Protein AF-A0A4R2F0S6-F1 (afdb_monomer)

Organism: NCBI:txid979970

Secondary structure (DSSP, 8-state):
-------------------------TT--HHHHHHHHHHHHHHHHHHHHHHHHHHHHTT------TT-EEEEEEEEEE-TTS-EEEEEEEEEEEETTTT-EEEEEEEEEEEETTTTEEEEEEEEEEETTEEEEEEEEEEEETTTTEEEEEEEEEEEE-TTS-EEEEEEEEEEEEEE-SS-TT-GGG-EEEEEEEEEEE-TTS-EEEEEEEEEEEEETTSSSEEEEEEEEEETTEEEEEEEEES-SSSEEEEEETTEEEEEEGGG--

Sequence (266 aa):
MRKIFWVLAATAAISMASCQKSDEPSSISDANVEAAVDGDQVDGIYDEVASEVDQITFGVKAGSAPDSSGSRTVVTVKNGDGTITKTVTFVNWKIGKYQRWTKNGQIVVTINPSTYTRTVTFKNFAINGRKVEGTKTMVLNLQSNTLTIKLTDGKVTFADGTTYTHAFTKVWTKVKGVDTPLNVWDDEYDITVDASGVNRRGKAYAEATTIPLHFKFGWPVFVSGEVKRVVDTHTITTNYGTGAEDFLVTITVDGVAKEINLLDRK

Structure (mmCIF, N/CA/C/O backbone):
data_AF-A0A4R2F0S6-F1
#
_entry.id   AF-A0A4R2F0S6-F1
#
loop_
_atom_site.group_PDB
_atom_site.id
_atom_site.type_symbol
_atom_site.label_atom_id
_atom_site.label_alt_id
_atom_site.label_comp_id
_atom_site.label_asym_id
_atom_site.label_entity_id
_atom_site.label_seq_id
_atom_site.pdbx_PDB_ins_code
_atom_site.Cartn_x
_atom_site.Cartn_y
_atom_site.Cartn_z
_atom_site.occupancy
_atom_site.B_iso_or_equiv
_atom_site.auth_seq_id
_atom_site.auth_comp_id
_atom_site.auth_asym_id
_atom_site.auth_atom_id
_atom_site.pdbx_PDB_model_num
ATOM 1 N N . MET A 1 1 ? -15.767 -9.868 -93.661 1.00 32.75 1 MET A N 1
ATOM 2 C CA . MET A 1 1 ? -14.438 -10.518 -93.728 1.00 32.75 1 MET A CA 1
ATOM 3 C C . MET A 1 1 ? -13.684 -10.221 -92.437 1.00 32.75 1 MET A C 1
ATOM 5 O O . MET A 1 1 ? -13.705 -9.071 -92.036 1.00 32.75 1 MET A O 1
ATOM 9 N N . ARG A 1 2 ? -13.113 -11.263 -91.798 1.00 29.38 2 ARG A N 1
ATOM 10 C CA . ARG A 1 2 ? -11.844 -11.319 -91.018 1.00 29.38 2 ARG A CA 1
ATOM 11 C C . ARG A 1 2 ? -11.267 -9.952 -90.562 1.00 29.38 2 ARG A C 1
ATOM 13 O O . ARG A 1 2 ? -11.020 -9.130 -91.423 1.00 29.38 2 ARG A O 1
ATOM 20 N N . LYS A 1 3 ? -10.851 -9.681 -89.318 1.00 30.58 3 LYS A N 1
ATOM 21 C CA . LYS A 1 3 ? -10.256 -10.523 -88.262 1.00 30.58 3 LYS A CA 1
ATOM 22 C C . LYS A 1 3 ? -9.901 -9.617 -87.052 1.00 30.58 3 LYS A C 1
ATOM 24 O O . LYS A 1 3 ? -9.436 -8.511 -87.275 1.00 30.58 3 LYS A O 1
ATOM 29 N N . ILE A 1 4 ? -9.970 -10.194 -85.846 1.00 34.59 4 ILE A N 1
ATOM 30 C CA . ILE A 1 4 ? -8.986 -10.088 -84.737 1.00 34.59 4 ILE A CA 1
ATOM 31 C C . ILE A 1 4 ? -8.978 -8.831 -83.832 1.00 34.59 4 ILE A C 1
ATOM 33 O O . ILE A 1 4 ? -8.530 -7.758 -84.208 1.00 34.59 4 ILE A O 1
ATOM 37 N N . PHE A 1 5 ? -9.441 -9.074 -82.593 1.00 33.84 5 PHE A N 1
ATOM 38 C CA . PHE A 1 5 ? -8.839 -8.763 -81.281 1.00 33.84 5 PHE A CA 1
ATOM 39 C C . PHE A 1 5 ? -7.737 -7.696 -81.208 1.00 33.84 5 PHE A C 1
ATOM 41 O O . PHE A 1 5 ? 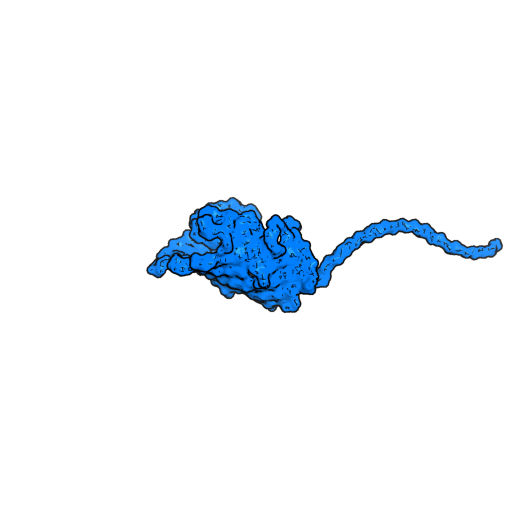-6.662 -7.917 -81.750 1.00 33.84 5 PHE A O 1
ATOM 48 N N . TRP A 1 6 ? -7.934 -6.696 -80.339 1.00 32.91 6 TRP A N 1
ATOM 49 C CA . TRP A 1 6 ? -6.983 -6.371 -79.266 1.00 32.91 6 TRP A CA 1
ATOM 50 C C . TRP A 1 6 ? -7.723 -5.805 -78.047 1.00 32.91 6 TRP A C 1
ATOM 52 O O . TRP A 1 6 ? -8.568 -4.920 -78.146 1.00 32.91 6 TRP A O 1
ATOM 62 N N . VAL A 1 7 ? -7.402 -6.394 -76.900 1.00 39.66 7 VAL A N 1
ATOM 63 C CA . VAL A 1 7 ? -7.762 -5.985 -75.544 1.00 39.66 7 VAL A CA 1
ATOM 64 C C . VAL A 1 7 ? -6.955 -4.737 -75.191 1.00 39.66 7 VAL A C 1
ATOM 66 O O . VAL A 1 7 ? -5.743 -4.753 -75.365 1.00 39.66 7 VAL A O 1
ATOM 69 N N . LEU A 1 8 ? -7.589 -3.706 -74.628 1.00 34.53 8 LEU A N 1
ATOM 70 C CA . LEU A 1 8 ? -6.937 -2.829 -73.653 1.00 34.53 8 LEU A CA 1
ATOM 71 C C . LEU A 1 8 ? -8.006 -2.244 -72.720 1.00 34.53 8 LEU A C 1
ATOM 73 O O . LEU A 1 8 ? -8.730 -1.310 -73.057 1.00 34.53 8 LEU A O 1
ATOM 77 N N . ALA A 1 9 ? -8.133 -2.866 -71.552 1.00 41.53 9 ALA A N 1
ATOM 78 C CA . ALA A 1 9 ? -8.868 -2.327 -70.424 1.00 41.53 9 ALA A CA 1
ATOM 79 C C . ALA A 1 9 ? -8.052 -1.173 -69.821 1.00 41.53 9 ALA A C 1
ATOM 81 O O . ALA A 1 9 ? -6.926 -1.384 -69.378 1.00 41.53 9 ALA A O 1
ATOM 82 N N . ALA A 1 10 ? -8.615 0.034 -69.802 1.00 37.72 10 ALA A N 1
ATOM 83 C CA . ALA A 1 10 ? -8.090 1.157 -69.032 1.00 37.72 10 ALA A CA 1
ATOM 84 C C . ALA A 1 10 ? -9.017 1.384 -67.835 1.00 37.72 10 ALA A C 1
ATOM 86 O O . ALA A 1 10 ? -9.968 2.162 -67.877 1.00 37.72 10 ALA A O 1
ATOM 87 N N . THR A 1 11 ? -8.759 0.613 -66.784 1.00 38.34 11 THR A N 1
ATOM 88 C CA . THR A 1 11 ? -9.379 0.732 -65.467 1.00 38.34 11 THR A CA 1
ATOM 89 C C . THR A 1 11 ? -8.949 2.062 -64.848 1.00 38.34 11 THR A C 1
ATOM 91 O O . THR A 1 11 ? -7.760 2.292 -64.633 1.00 38.34 11 THR A O 1
ATOM 94 N N . ALA A 1 12 ? -9.905 2.948 -64.572 1.00 40.12 12 ALA A N 1
ATOM 95 C CA . ALA A 1 12 ? -9.656 4.161 -63.806 1.00 40.12 12 ALA A CA 1
ATOM 96 C C . ALA A 1 12 ? -9.220 3.781 -62.382 1.00 40.12 12 ALA A C 1
ATOM 98 O O . ALA A 1 12 ? -9.905 3.028 -61.687 1.00 40.12 12 ALA A O 1
ATOM 99 N N . ALA A 1 13 ? -8.055 4.280 -61.975 1.00 39.75 13 ALA A N 1
ATOM 100 C CA . ALA A 1 13 ? -7.481 4.061 -60.660 1.00 39.75 13 ALA A CA 1
ATOM 101 C C . ALA A 1 13 ? -8.358 4.714 -59.581 1.00 39.75 13 ALA A C 1
ATOM 103 O O . ALA A 1 13 ? -8.333 5.927 -59.386 1.00 39.75 13 ALA A O 1
ATOM 104 N N . ILE A 1 14 ? -9.120 3.889 -58.865 1.00 46.97 14 ILE A N 1
ATOM 105 C CA . ILE A 1 14 ? -9.656 4.243 -57.553 1.00 46.97 14 ILE A CA 1
ATOM 106 C C . ILE A 1 14 ? -8.474 4.155 -56.592 1.00 46.97 14 ILE A C 1
ATOM 108 O O . ILE A 1 14 ? -8.046 3.070 -56.199 1.00 46.97 14 ILE A O 1
ATOM 112 N N . SER A 1 15 ? -7.910 5.308 -56.250 1.00 39.41 15 SER A N 1
ATOM 113 C CA . SER A 1 15 ? -6.977 5.450 -55.140 1.00 39.41 15 SER A CA 1
ATOM 114 C C . SER A 1 15 ? -7.707 5.097 -53.846 1.00 39.41 15 SER A C 1
ATOM 116 O O . SER A 1 15 ? -8.391 5.930 -53.252 1.00 39.41 15 SER A O 1
ATOM 118 N N . MET A 1 16 ? -7.577 3.842 -53.418 1.00 41.12 16 MET A N 1
ATOM 119 C CA . MET A 1 16 ? -7.858 3.457 -52.045 1.00 41.12 16 MET A CA 1
ATOM 120 C C . MET A 1 16 ? -6.827 4.160 -51.164 1.00 41.12 16 MET A C 1
ATOM 122 O O . MET A 1 16 ? -5.645 3.820 -51.181 1.00 41.12 16 MET A O 1
ATOM 126 N N . ALA A 1 17 ? -7.278 5.155 -50.402 1.00 42.97 17 ALA A N 1
ATOM 127 C CA . ALA A 1 17 ? -6.591 5.564 -49.191 1.00 42.97 17 ALA A CA 1
ATOM 128 C C . ALA A 1 17 ? -6.601 4.351 -48.254 1.00 42.97 17 ALA A C 1
ATOM 130 O O . ALA A 1 17 ? -7.569 4.093 -47.541 1.00 42.97 17 ALA A O 1
ATOM 131 N N . SER A 1 18 ? -5.544 3.547 -48.335 1.00 30.64 18 SER A N 1
ATOM 132 C CA . SER A 1 18 ? -5.247 2.533 -47.341 1.00 30.64 18 SER A CA 1
ATOM 133 C C . SER A 1 18 ? -5.019 3.272 -46.029 1.00 30.64 18 SER A C 1
ATOM 135 O O . SER A 1 18 ? -3.962 3.869 -45.835 1.00 30.64 18 SER A O 1
ATOM 137 N N . CYS A 1 19 ? -6.004 3.243 -45.129 1.00 34.81 19 CYS A N 1
ATOM 138 C CA . CYS A 1 19 ? -5.724 3.377 -43.709 1.00 34.81 19 CYS A CA 1
ATOM 139 C C . CYS A 1 19 ? -4.645 2.342 -43.397 1.00 34.81 19 CYS A C 1
ATOM 141 O O . CYS A 1 19 ? -4.923 1.143 -43.363 1.00 34.81 19 CYS A O 1
ATOM 143 N N . GLN A 1 20 ? -3.403 2.795 -43.221 1.00 31.91 20 GLN A N 1
ATOM 144 C CA . GLN A 1 20 ? -2.431 2.016 -42.481 1.00 31.91 20 GLN A CA 1
ATOM 145 C C . GLN A 1 20 ? -3.058 1.820 -41.108 1.00 31.91 20 GLN A C 1
ATOM 147 O O . GLN A 1 20 ? -3.147 2.746 -40.306 1.00 31.91 20 GLN A O 1
ATOM 152 N N . LYS A 1 21 ? -3.590 0.618 -40.891 1.00 32.47 21 LYS A N 1
ATOM 153 C CA . LYS A 1 21 ? -3.778 0.084 -39.557 1.00 32.47 21 LYS A CA 1
ATOM 154 C C . LYS A 1 21 ? -2.390 0.177 -38.941 1.00 32.47 21 LYS A C 1
ATOM 156 O O . LYS A 1 21 ? -1.487 -0.518 -39.390 1.00 32.47 21 LYS A O 1
ATOM 161 N N . SER A 1 22 ? -2.198 1.143 -38.050 1.00 35.88 22 SER A N 1
ATOM 162 C CA . SER A 1 22 ? -0.997 1.225 -37.238 1.00 35.88 22 SER A CA 1
ATOM 163 C C . SER A 1 22 ? -0.819 -0.145 -36.606 1.00 35.88 22 SER A C 1
ATOM 165 O O . SER A 1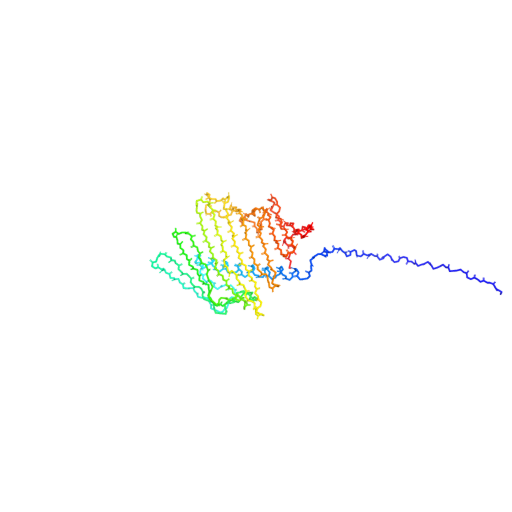 22 ? -1.750 -0.650 -35.972 1.00 35.88 22 SER A O 1
ATOM 167 N N . ASP A 1 23 ? 0.322 -0.770 -36.875 1.00 38.44 23 ASP A N 1
ATOM 168 C CA . ASP A 1 23 ? 0.708 -2.023 -36.252 1.00 38.44 23 ASP A CA 1
ATOM 169 C C . ASP A 1 23 ? 0.769 -1.775 -34.741 1.00 38.44 23 ASP A C 1
ATOM 171 O O . ASP A 1 23 ? 1.738 -1.234 -34.210 1.00 38.44 23 ASP A O 1
ATOM 175 N N . GLU A 1 24 ? -0.324 -2.100 -34.048 1.00 45.47 24 GLU A N 1
ATOM 176 C CA . GLU A 1 24 ? -0.309 -2.259 -32.601 1.00 45.47 24 GLU A CA 1
ATOM 177 C C . GLU A 1 24 ? 0.734 -3.337 -32.280 1.00 45.47 24 GLU A C 1
ATOM 179 O O . GLU A 1 24 ? 0.758 -4.379 -32.948 1.00 45.47 24 GLU A O 1
ATOM 184 N N . PRO A 1 25 ? 1.613 -3.114 -31.291 1.00 43.34 25 PRO A N 1
ATOM 185 C CA . PRO A 1 25 ? 2.678 -4.052 -30.982 1.00 43.34 25 PRO A CA 1
ATOM 186 C C . PRO A 1 25 ? 2.081 -5.417 -30.620 1.00 43.34 25 PRO A C 1
ATOM 188 O O . PRO A 1 25 ? 1.371 -5.585 -29.631 1.00 43.34 25 PRO A O 1
ATOM 191 N N . SER A 1 26 ? 2.388 -6.410 -31.448 1.00 45.38 26 SER A N 1
ATOM 192 C CA . SER A 1 26 ? 1.817 -7.756 -31.436 1.00 45.38 26 SER A CA 1
ATOM 193 C C . SER A 1 26 ? 2.423 -8.693 -30.377 1.00 45.38 26 SER A C 1
ATOM 195 O O . SER A 1 26 ? 2.572 -9.886 -30.637 1.00 45.38 26 SER A O 1
ATOM 197 N N . SER A 1 27 ? 2.807 -8.197 -29.196 1.00 46.75 27 SER A N 1
ATOM 198 C CA . SER A 1 27 ? 3.433 -9.018 -28.138 1.00 46.75 27 SER A CA 1
ATOM 199 C C . SER A 1 27 ? 2.613 -9.154 -26.853 1.00 46.75 27 SER A C 1
ATOM 201 O O . SER A 1 27 ? 2.907 -10.020 -26.028 1.00 46.75 27 SER A O 1
ATOM 203 N N . ILE A 1 28 ? 1.545 -8.373 -26.676 1.00 53.78 28 ILE A N 1
ATOM 204 C CA . ILE A 1 28 ? 0.677 -8.492 -25.502 1.00 53.78 28 ILE A CA 1
ATOM 205 C C . ILE A 1 28 ? -0.504 -9.388 -25.871 1.00 53.78 28 ILE A C 1
ATOM 207 O O . ILE A 1 28 ? -1.471 -8.944 -26.479 1.00 53.78 28 ILE A O 1
ATOM 211 N N . SER A 1 29 ? -0.414 -10.675 -25.530 1.00 60.06 29 SER A N 1
ATOM 212 C CA . SER A 1 29 ? -1.576 -11.566 -25.632 1.00 60.06 29 SER A CA 1
ATOM 213 C C . SER A 1 29 ? -2.735 -11.042 -24.769 1.00 60.06 29 SER A C 1
ATOM 215 O O . SER A 1 29 ? -2.488 -10.459 -23.711 1.00 60.06 29 SER A O 1
ATOM 217 N N . ASP A 1 30 ? -3.989 -11.310 -25.150 1.00 63.66 30 ASP A N 1
ATOM 218 C CA . ASP A 1 30 ? -5.187 -10.992 -24.337 1.00 63.66 30 ASP A CA 1
ATOM 219 C C . ASP A 1 30 ? -5.044 -11.481 -22.884 1.00 63.66 30 ASP A C 1
ATOM 221 O O . ASP A 1 30 ? -5.447 -10.843 -21.916 1.00 63.66 30 ASP A O 1
ATOM 225 N N . ALA A 1 31 ? -4.348 -12.603 -22.747 1.00 58.66 31 ALA A N 1
ATOM 226 C CA . ALA A 1 31 ? -3.963 -13.258 -21.516 1.00 58.66 31 ALA A CA 1
ATOM 227 C C . ALA A 1 31 ? -3.063 -12.399 -20.592 1.00 58.66 31 ALA A C 1
ATOM 229 O O . ALA A 1 31 ? -3.167 -12.489 -19.363 1.00 58.66 31 ALA A O 1
ATOM 230 N N . ASN A 1 32 ? -2.159 -11.600 -21.162 1.00 64.62 32 ASN A N 1
ATOM 231 C CA . ASN A 1 32 ? -1.293 -10.676 -20.423 1.00 64.62 32 ASN A CA 1
ATOM 232 C C . ASN A 1 32 ? -2.053 -9.398 -20.038 1.00 64.62 32 ASN A C 1
ATOM 234 O O . ASN A 1 32 ? -1.839 -8.874 -18.945 1.00 64.62 32 ASN A O 1
ATOM 238 N N . VAL A 1 33 ? -2.980 -8.943 -20.890 1.00 67.25 33 VAL A N 1
ATOM 239 C CA . VAL A 1 33 ? -3.879 -7.817 -20.583 1.00 67.25 33 VAL A CA 1
ATOM 240 C C . VAL A 1 33 ? -4.772 -8.156 -19.391 1.00 67.25 33 VAL A C 1
ATOM 242 O O . VAL A 1 33 ? -4.839 -7.390 -18.435 1.00 67.25 33 VAL A O 1
ATOM 245 N N . GLU A 1 34 ? -5.403 -9.328 -19.399 1.00 66.94 34 GLU A N 1
ATOM 246 C CA . GLU A 1 34 ? -6.295 -9.771 -18.323 1.00 66.94 34 GLU A CA 1
ATOM 247 C C . GLU A 1 34 ? -5.565 -9.880 -16.973 1.00 66.94 34 GLU A C 1
ATOM 249 O O . GLU A 1 34 ? -6.052 -9.391 -15.956 1.00 66.94 34 GLU A O 1
ATOM 254 N N . ALA A 1 35 ? -4.343 -10.425 -16.966 1.00 71.50 35 ALA A N 1
ATOM 255 C CA . ALA A 1 35 ? -3.524 -10.501 -15.757 1.00 71.50 35 ALA A CA 1
ATOM 256 C C . ALA A 1 35 ? -3.118 -9.116 -15.215 1.00 71.50 35 ALA A C 1
ATOM 258 O O . ALA A 1 35 ? -3.021 -8.937 -13.998 1.00 71.50 35 ALA A O 1
ATOM 259 N N . ALA A 1 36 ? -2.878 -8.142 -16.099 1.00 74.69 36 ALA A N 1
ATOM 260 C CA . ALA A 1 36 ? -2.604 -6.763 -15.704 1.00 74.69 36 ALA A CA 1
ATOM 261 C C . ALA A 1 36 ? -3.851 -6.088 -15.110 1.00 74.69 36 ALA A C 1
ATOM 263 O O . ALA A 1 36 ? -3.745 -5.413 -14.088 1.00 74.69 36 ALA A O 1
ATOM 264 N N . VAL A 1 37 ? -5.030 -6.333 -15.693 1.00 79.69 37 VAL A N 1
ATOM 265 C CA . VAL A 1 37 ? -6.322 -5.852 -15.173 1.00 79.69 37 VAL A CA 1
ATOM 266 C C . VAL A 1 37 ? -6.623 -6.449 -13.798 1.00 79.69 37 VAL A C 1
ATOM 268 O O . VAL A 1 37 ? -7.050 -5.728 -12.900 1.00 79.69 37 VAL A O 1
ATOM 271 N N . ASP A 1 38 ? -6.376 -7.744 -13.598 1.00 83.25 38 ASP A N 1
ATOM 272 C CA . ASP A 1 38 ? -6.540 -8.387 -12.290 1.00 83.25 38 ASP A CA 1
ATOM 273 C C . ASP A 1 38 ? -5.625 -7.767 -11.225 1.00 83.25 38 ASP A C 1
ATOM 275 O O . ASP A 1 38 ? -6.056 -7.556 -10.091 1.00 83.25 38 ASP A O 1
ATOM 279 N N . GLY A 1 39 ? -4.373 -7.464 -11.588 1.00 83.62 39 GLY A N 1
ATOM 280 C CA . GLY A 1 39 ? -3.433 -6.766 -10.710 1.00 83.62 39 GLY A CA 1
ATOM 281 C C . GLY A 1 39 ? -3.935 -5.377 -10.317 1.00 83.62 39 GLY A C 1
ATOM 282 O O . GLY A 1 39 ? -4.030 -5.086 -9.130 1.00 83.62 39 GLY A O 1
ATOM 283 N N . ASP A 1 40 ? -4.355 -4.572 -11.295 1.00 84.12 40 ASP A N 1
ATOM 284 C CA . ASP A 1 40 ? -4.906 -3.226 -11.072 1.00 84.12 40 ASP A CA 1
ATOM 285 C C . ASP A 1 40 ? -6.153 -3.247 -10.166 1.00 84.12 40 ASP A C 1
ATOM 287 O O . ASP A 1 40 ? -6.298 -2.434 -9.250 1.00 84.12 40 ASP A O 1
ATOM 291 N N . GLN A 1 41 ? -7.030 -4.243 -10.338 1.00 86.94 41 GLN A N 1
ATOM 292 C CA . GLN A 1 41 ? -8.178 -4.434 -9.449 1.00 86.94 41 GLN A CA 1
ATOM 293 C C . GLN A 1 41 ? -7.765 -4.737 -8.004 1.00 86.94 41 GLN A C 1
ATOM 295 O O . GLN A 1 41 ? -8.409 -4.251 -7.071 1.00 86.94 41 GLN A O 1
ATOM 300 N N . VAL A 1 42 ? -6.738 -5.567 -7.804 1.00 90.69 42 VAL A N 1
ATOM 301 C CA . VAL A 1 42 ? -6.236 -5.921 -6.468 1.00 90.69 42 VAL A CA 1
ATOM 302 C C . VAL A 1 42 ? -5.543 -4.733 -5.810 1.00 90.69 42 VAL A C 1
ATOM 304 O O . VAL A 1 42 ? -5.798 -4.475 -4.630 1.00 90.69 42 VAL A O 1
ATOM 307 N N . ASP A 1 43 ? -4.753 -3.975 -6.565 1.00 87.00 43 ASP A N 1
ATOM 308 C CA . ASP A 1 43 ? -4.120 -2.743 -6.092 1.00 87.00 43 ASP A CA 1
ATOM 309 C C . ASP A 1 43 ? -5.195 -1.743 -5.634 1.00 87.00 43 ASP A C 1
ATOM 311 O O . ASP A 1 43 ? -5.181 -1.296 -4.484 1.00 87.00 43 ASP A O 1
ATOM 315 N N . GLY A 1 44 ? -6.240 -1.534 -6.443 1.00 86.88 44 GLY A N 1
ATOM 316 C CA . GLY A 1 44 ? -7.380 -0.690 -6.076 1.00 86.88 44 GLY A CA 1
ATOM 317 C C . GLY A 1 44 ? -8.140 -1.150 -4.818 1.00 86.88 44 GLY A C 1
ATOM 318 O O . GLY A 1 44 ? -8.662 -0.319 -4.072 1.00 86.88 44 GLY A O 1
ATOM 319 N N . ILE A 1 45 ? -8.197 -2.459 -4.536 1.00 91.81 45 ILE A N 1
ATOM 320 C CA . ILE A 1 45 ? -8.780 -2.997 -3.291 1.00 91.81 45 ILE A CA 1
ATOM 321 C C . ILE A 1 45 ? -7.911 -2.635 -2.081 1.00 91.81 45 ILE A C 1
ATOM 323 O O . ILE A 1 45 ? -8.443 -2.221 -1.046 1.00 91.81 45 ILE A O 1
ATOM 327 N N . TYR A 1 46 ? -6.589 -2.792 -2.183 1.00 90.69 46 TYR A N 1
ATOM 328 C CA . TYR A 1 46 ? -5.674 -2.461 -1.089 1.00 90.69 46 TYR A CA 1
ATOM 329 C C . TYR A 1 46 ? -5.535 -0.948 -0.867 1.00 90.69 46 TYR A C 1
ATOM 331 O O . TYR A 1 46 ? -5.349 -0.532 0.282 1.00 90.69 46 TYR A O 1
ATOM 339 N N . ASP A 1 47 ? -5.701 -0.133 -1.907 1.00 87.31 47 ASP A N 1
ATOM 340 C CA . ASP A 1 47 ? -5.772 1.327 -1.799 1.00 87.31 47 ASP A CA 1
ATOM 341 C C . ASP A 1 47 ? -7.047 1.780 -1.078 1.00 87.31 47 ASP A C 1
ATOM 343 O O . ASP A 1 47 ? -6.994 2.620 -0.176 1.00 87.31 47 ASP A O 1
ATOM 347 N N . GLU A 1 48 ? -8.193 1.159 -1.372 1.00 89.75 48 GLU A N 1
ATOM 348 C CA . GLU A 1 48 ? -9.439 1.414 -0.639 1.00 89.75 48 GLU A CA 1
ATOM 349 C C . GLU A 1 48 ? -9.321 1.011 0.844 1.00 89.75 48 GLU A C 1
ATOM 351 O O . GLU A 1 48 ? -9.841 1.695 1.732 1.00 89.75 48 GLU A O 1
ATOM 356 N N . VAL A 1 49 ? -8.609 -0.083 1.139 1.00 91.56 49 VAL A N 1
ATOM 357 C CA . VAL A 1 49 ? -8.264 -0.460 2.519 1.00 91.56 49 VAL A CA 1
ATOM 358 C C . VAL A 1 49 ? -7.357 0.584 3.169 1.00 91.56 49 VAL A C 1
ATOM 360 O O . VAL A 1 49 ? -7.575 0.926 4.330 1.00 91.56 49 VAL A O 1
ATOM 363 N N . ALA A 1 50 ? -6.344 1.085 2.459 1.00 87.88 50 ALA A N 1
ATOM 364 C CA . ALA A 1 50 ? -5.427 2.091 2.989 1.00 87.88 50 ALA A CA 1
ATOM 365 C C . ALA A 1 50 ? -6.169 3.390 3.340 1.00 87.88 50 ALA A C 1
ATOM 367 O O . ALA A 1 50 ? -6.047 3.868 4.468 1.00 87.88 50 ALA A O 1
ATOM 368 N N . SER A 1 51 ? -7.023 3.878 2.436 1.00 86.94 51 SER A N 1
ATOM 369 C CA . SER A 1 51 ? -7.873 5.052 2.672 1.00 86.94 51 SER A CA 1
ATOM 370 C C . SER A 1 51 ? -8.756 4.881 3.909 1.00 86.94 51 SER A C 1
ATOM 372 O O . SER A 1 51 ? -8.853 5.771 4.756 1.00 86.94 51 SER A O 1
ATOM 374 N N . GLU A 1 52 ? -9.362 3.703 4.062 1.00 88.31 52 GLU A N 1
ATOM 375 C CA . GLU A 1 52 ? -10.177 3.373 5.227 1.00 88.31 52 GLU A CA 1
ATOM 376 C C . GLU A 1 52 ? -9.354 3.420 6.526 1.00 88.31 52 GLU A C 1
ATOM 378 O O . GLU A 1 52 ? -9.746 4.089 7.485 1.00 88.31 52 GLU A O 1
ATOM 383 N N . VAL A 1 53 ? -8.190 2.763 6.551 1.00 89.38 53 VAL A N 1
ATOM 384 C CA . VAL A 1 53 ? -7.274 2.739 7.705 1.00 89.38 53 VAL A CA 1
ATOM 385 C C . VAL A 1 53 ? -6.824 4.145 8.098 1.00 89.38 53 VAL A C 1
ATOM 387 O O . VAL A 1 53 ? -6.806 4.464 9.294 1.00 89.38 53 VAL A O 1
ATOM 390 N N . ASP A 1 54 ? -6.498 4.995 7.128 1.00 85.50 54 ASP A N 1
ATOM 391 C CA . ASP A 1 54 ? -6.060 6.366 7.386 1.00 85.50 54 ASP A CA 1
ATOM 392 C C . ASP A 1 54 ? -7.185 7.202 8.002 1.00 85.50 54 ASP A C 1
ATOM 394 O O . ASP A 1 54 ? -6.990 7.800 9.065 1.00 85.50 54 ASP A O 1
ATOM 398 N N . GLN A 1 55 ? -8.398 7.159 7.440 1.00 82.62 55 GLN A N 1
ATOM 399 C CA . GLN A 1 55 ? -9.563 7.860 8.003 1.00 82.62 55 GLN A CA 1
ATOM 400 C C . GLN A 1 55 ? -9.815 7.480 9.470 1.00 82.62 55 GLN A C 1
ATOM 402 O O . GLN A 1 55 ? -10.044 8.341 10.326 1.00 82.62 55 GLN A O 1
ATOM 407 N N . ILE A 1 56 ? -9.741 6.182 9.779 1.00 83.88 56 ILE A N 1
ATOM 408 C CA . ILE A 1 56 ? -9.951 5.645 11.131 1.00 83.88 56 ILE A CA 1
ATOM 409 C C . ILE A 1 56 ? -8.845 6.097 12.091 1.00 83.88 56 ILE A C 1
ATOM 411 O O . ILE A 1 56 ? -9.108 6.387 13.268 1.00 83.88 56 ILE A O 1
ATOM 415 N N . THR A 1 57 ? -7.608 6.140 11.599 1.00 82.06 57 THR A N 1
ATOM 416 C CA . THR A 1 57 ? -6.431 6.491 12.393 1.00 82.06 57 THR A CA 1
ATOM 417 C C . THR A 1 57 ? -6.426 7.971 12.757 1.00 82.06 57 THR A C 1
ATOM 419 O O . THR A 1 57 ? -6.231 8.299 13.927 1.00 82.06 57 THR A O 1
ATOM 422 N N . PHE A 1 58 ? -6.726 8.854 11.803 1.00 73.31 58 PHE A N 1
ATOM 423 C CA . PHE A 1 58 ? -6.775 10.303 12.025 1.00 73.31 58 PHE A CA 1
ATOM 424 C C . PHE A 1 58 ? -8.069 10.780 12.693 1.00 73.31 58 PHE A C 1
ATOM 426 O O . PHE A 1 58 ? -8.242 11.971 12.937 1.00 73.31 58 PHE A O 1
ATOM 433 N N . GLY A 1 59 ? -8.981 9.860 13.024 1.00 66.31 59 GLY A N 1
ATOM 434 C CA . GLY A 1 59 ? -10.211 10.199 13.731 1.00 66.31 59 GLY A CA 1
ATOM 435 C C . GLY A 1 59 ? -11.124 11.115 12.922 1.00 66.31 59 GLY A C 1
ATOM 436 O O . GLY A 1 59 ? -11.962 11.801 13.512 1.00 66.31 59 GLY A O 1
ATOM 437 N N . VAL A 1 60 ? -10.984 11.109 11.589 1.00 59.16 60 VAL A N 1
ATOM 438 C CA . VAL A 1 60 ? -11.973 11.709 10.698 1.00 59.16 60 VAL A CA 1
ATOM 439 C C . VAL A 1 60 ? -13.281 11.023 11.053 1.00 59.16 60 VAL A C 1
ATOM 441 O O . VAL A 1 60 ? -13.409 9.798 10.932 1.00 59.16 60 VAL A O 1
ATOM 444 N N . LYS A 1 61 ? -14.217 11.796 11.626 1.00 51.91 61 LYS A N 1
ATOM 445 C CA . LYS A 1 61 ? -15.521 11.262 12.021 1.00 51.91 61 LYS A CA 1
ATOM 446 C C . LYS A 1 61 ? -16.074 10.509 10.822 1.00 51.91 61 LYS A C 1
ATOM 448 O O . LYS A 1 61 ? -15.896 10.952 9.691 1.00 51.91 61 LYS A O 1
ATOM 453 N N . ALA A 1 62 ? -16.741 9.390 11.087 1.00 50.25 62 ALA A N 1
ATOM 454 C CA . ALA A 1 62 ? -17.571 8.708 10.111 1.00 50.25 62 ALA A CA 1
ATOM 455 C C . ALA A 1 62 ? -18.685 9.671 9.656 1.00 50.25 62 ALA A C 1
ATOM 457 O O . ALA A 1 62 ? -19.818 9.582 10.113 1.00 50.25 62 ALA A O 1
ATOM 458 N N . GLY A 1 63 ? -18.350 10.664 8.837 1.00 46.50 63 GLY A N 1
ATOM 459 C CA . GLY A 1 63 ? -19.315 11.346 8.010 1.00 46.50 63 GLY A CA 1
ATOM 460 C C . GLY A 1 63 ? -19.807 10.296 7.039 1.00 46.50 63 GLY A C 1
ATOM 461 O O . GLY A 1 63 ? -19.001 9.550 6.477 1.00 46.50 63 GLY A O 1
ATOM 462 N N . SER A 1 64 ? -21.121 10.181 6.895 1.00 52.97 64 SER A N 1
ATOM 463 C CA . SER A 1 64 ? -21.703 9.436 5.792 1.00 52.97 64 SER A CA 1
ATOM 464 C C . SER A 1 64 ? -20.993 9.918 4.532 1.00 52.97 64 SER A C 1
ATOM 466 O O . SER A 1 64 ? -21.106 11.095 4.186 1.00 52.97 64 SER A O 1
ATOM 468 N N . ALA A 1 65 ? -20.214 9.054 3.875 1.00 60.25 65 ALA A N 1
ATOM 469 C CA . ALA A 1 65 ? -19.771 9.378 2.529 1.00 60.25 65 ALA A CA 1
ATOM 470 C C . ALA A 1 65 ? -21.045 9.733 1.735 1.00 60.25 65 ALA A C 1
ATOM 472 O O . ALA A 1 65 ? -22.080 9.088 1.965 1.00 60.25 65 ALA A O 1
ATOM 473 N N . PRO A 1 66 ? -21.040 10.770 0.885 1.00 62.41 66 PRO A N 1
ATOM 474 C CA . PRO A 1 66 ? -22.218 11.093 0.091 1.00 62.41 66 PRO A CA 1
ATOM 475 C C . PRO A 1 66 ? -22.713 9.828 -0.628 1.00 62.41 66 PRO A C 1
ATOM 477 O O . PRO A 1 66 ? -21.914 9.033 -1.129 1.00 62.41 66 PRO A O 1
ATOM 480 N N . ASP A 1 67 ? -24.027 9.603 -0.585 1.00 74.38 67 ASP A N 1
ATOM 481 C CA . ASP A 1 67 ? -24.692 8.405 -1.114 1.00 74.38 67 ASP A CA 1
ATOM 482 C C . ASP A 1 67 ? -24.217 7.068 -0.501 1.00 74.38 67 ASP A C 1
ATOM 484 O O . ASP A 1 67 ? -24.188 6.036 -1.174 1.00 74.38 67 ASP A O 1
ATOM 488 N N . SER A 1 68 ? -23.837 7.057 0.783 1.00 82.12 68 SER A N 1
ATOM 489 C CA . SER A 1 68 ? -23.549 5.811 1.510 1.00 82.12 68 SER A CA 1
ATOM 490 C C . SER A 1 68 ? -24.791 5.166 2.127 1.00 82.12 68 SER A C 1
ATOM 492 O O . SER A 1 68 ? -25.750 5.834 2.511 1.00 82.12 68 SER A O 1
ATOM 494 N N . SER A 1 69 ? -24.778 3.835 2.225 1.00 88.06 69 SER A N 1
ATOM 495 C CA . SER A 1 69 ? -25.832 3.049 2.883 1.00 88.06 69 SER A CA 1
ATOM 496 C C . SER A 1 69 ? -25.248 1.830 3.597 1.00 88.06 69 SER A C 1
ATOM 498 O O . SER A 1 69 ? -24.087 1.478 3.392 1.00 88.06 69 SER A O 1
ATOM 500 N N . GLY A 1 70 ? -26.050 1.186 4.445 1.00 89.44 70 GLY A N 1
ATOM 501 C CA . GLY A 1 70 ? -25.596 0.099 5.314 1.00 89.44 70 GLY A CA 1
ATOM 502 C C . GLY A 1 70 ? -25.040 0.611 6.640 1.00 89.44 70 GLY A C 1
ATOM 503 O O . GLY A 1 70 ? -25.352 1.721 7.065 1.00 89.44 70 GLY A O 1
ATOM 504 N N . SER A 1 71 ? -24.228 -0.208 7.311 1.00 90.88 71 SER A N 1
ATOM 505 C CA . SER A 1 71 ? -23.661 0.120 8.622 1.00 90.88 71 SER A CA 1
ATOM 506 C C . SER A 1 71 ? -22.138 0.061 8.612 1.00 90.88 71 SER A C 1
ATOM 508 O O . SER A 1 71 ? -21.545 -0.925 8.171 1.00 90.88 71 SER A O 1
ATOM 510 N N . ARG A 1 72 ? -21.521 1.101 9.178 1.00 90.94 72 ARG A N 1
ATOM 511 C CA . ARG A 1 72 ? -20.091 1.195 9.474 1.00 90.94 72 ARG A CA 1
ATOM 512 C C . ARG A 1 72 ? -19.921 1.687 10.904 1.00 90.94 72 ARG A C 1
ATOM 514 O O . ARG A 1 72 ? -20.245 2.833 11.207 1.00 90.94 72 ARG A O 1
ATOM 521 N N . THR A 1 73 ? -19.402 0.837 11.782 1.00 90.88 73 THR A N 1
ATOM 522 C CA . THR A 1 73 ? -19.189 1.172 13.197 1.00 90.88 73 THR A CA 1
ATOM 523 C C . THR A 1 73 ? -17.721 1.055 13.560 1.00 90.88 73 THR A C 1
ATOM 525 O O . THR A 1 73 ? -17.037 0.138 13.116 1.00 90.88 73 THR A O 1
ATOM 528 N N . VAL A 1 74 ? -17.233 1.994 14.371 1.00 91.75 74 VAL A N 1
ATOM 529 C CA . VAL A 1 74 ? -15.843 2.030 14.835 1.00 91.75 74 VAL A CA 1
ATOM 530 C C . VAL A 1 74 ? -15.832 1.878 16.348 1.00 91.75 74 VAL A C 1
ATOM 532 O O . VAL A 1 74 ? -16.409 2.699 17.058 1.00 91.75 74 VAL A O 1
ATOM 535 N N . VAL A 1 75 ? -15.144 0.854 16.845 1.00 93.44 75 VAL A N 1
ATOM 536 C CA . VAL A 1 75 ? -14.885 0.651 18.275 1.00 93.44 75 VAL A CA 1
ATOM 537 C C . VAL A 1 75 ? -13.413 0.933 18.534 1.00 93.44 75 VAL A C 1
ATOM 539 O O . VAL A 1 75 ? -12.554 0.419 17.824 1.00 93.44 75 VAL A O 1
ATOM 542 N N . THR A 1 76 ? -13.113 1.759 19.536 1.00 94.88 76 THR A N 1
ATOM 543 C CA . THR A 1 76 ? -11.737 2.043 19.968 1.00 94.88 76 THR A CA 1
ATOM 544 C C . THR A 1 76 ? -11.527 1.502 21.376 1.00 94.88 76 THR A C 1
ATOM 546 O O . THR A 1 76 ? -12.291 1.829 22.280 1.00 94.88 76 THR A O 1
ATOM 549 N N . VAL A 1 77 ? -10.474 0.713 21.561 1.00 96.50 77 VAL A N 1
ATOM 550 C CA . VAL A 1 77 ? -10.049 0.142 22.841 1.00 96.50 77 VAL A CA 1
ATOM 551 C C . VAL A 1 77 ? -8.631 0.616 23.134 1.00 96.50 77 VAL A C 1
ATOM 553 O O . VAL A 1 77 ? -7.755 0.538 22.273 1.00 96.50 77 VAL A O 1
ATOM 556 N N . LYS A 1 78 ? -8.404 1.122 24.348 1.00 96.62 78 LYS A N 1
ATOM 557 C CA . LYS A 1 78 ? -7.056 1.344 24.884 1.00 96.62 78 LYS A CA 1
ATOM 558 C C . LYS A 1 78 ? -6.660 0.092 25.656 1.00 96.62 78 LYS A C 1
ATOM 560 O O . LYS A 1 78 ? -7.362 -0.288 26.590 1.00 96.62 78 LYS A O 1
ATOM 565 N N . ASN A 1 79 ? -5.582 -0.549 25.238 1.00 96.94 79 ASN A N 1
ATOM 566 C CA . ASN A 1 79 ? -5.111 -1.792 25.828 1.00 96.94 79 ASN A CA 1
ATOM 567 C C . ASN A 1 79 ? -4.219 -1.508 27.046 1.00 96.94 79 ASN A C 1
ATOM 569 O O . ASN A 1 79 ? -3.659 -0.419 27.184 1.00 96.94 79 ASN A O 1
ATOM 573 N N . GLY A 1 80 ? -4.074 -2.498 27.931 1.00 96.38 80 GLY A N 1
ATOM 574 C CA . GLY A 1 80 ? -3.258 -2.370 29.146 1.00 96.38 80 GLY A CA 1
ATOM 575 C C . GLY A 1 80 ? -1.756 -2.191 28.887 1.00 96.38 80 GLY A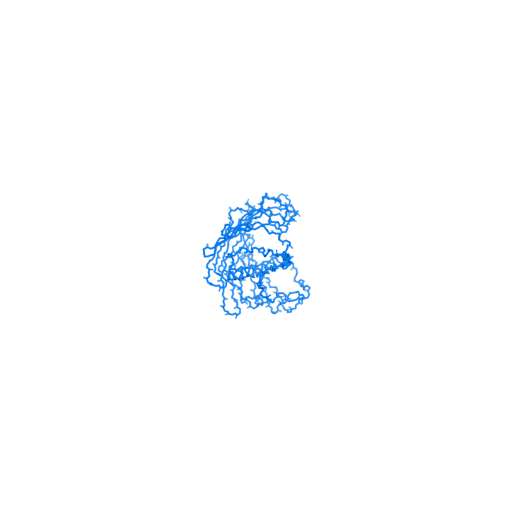 C 1
ATOM 576 O O . GLY A 1 80 ? -1.046 -1.707 29.759 1.00 96.38 80 GLY A O 1
ATOM 577 N N . ASP A 1 81 ? -1.282 -2.533 27.688 1.00 95.44 81 ASP A N 1
ATOM 578 C CA . ASP A 1 81 ? 0.106 -2.372 27.235 1.00 95.44 81 ASP A CA 1
ATOM 579 C C . ASP A 1 81 ? 0.391 -0.993 26.601 1.00 95.44 81 ASP A C 1
ATOM 581 O O . ASP A 1 81 ? 1.485 -0.752 26.094 1.00 95.44 81 ASP A O 1
ATOM 585 N N . GLY A 1 82 ? -0.591 -0.083 26.604 1.00 95.00 82 GLY A N 1
ATOM 586 C CA . GLY A 1 82 ? -0.480 1.248 26.005 1.00 95.00 82 GLY A CA 1
ATOM 587 C C . GLY A 1 82 ? -0.776 1.303 24.502 1.00 95.00 82 GLY A C 1
ATOM 588 O O . GLY A 1 82 ? -0.813 2.398 23.934 1.00 95.00 82 GLY A O 1
ATOM 589 N N . THR A 1 83 ? -1.039 0.168 23.847 1.00 97.38 83 THR A N 1
ATOM 590 C CA . THR A 1 83 ? -1.496 0.153 22.452 1.00 97.38 83 THR A CA 1
ATOM 591 C C . THR A 1 83 ? -2.963 0.580 22.336 1.00 97.38 83 THR A C 1
ATOM 593 O O . THR A 1 83 ? -3.755 0.501 23.281 1.00 97.38 83 THR A O 1
ATOM 596 N N . ILE A 1 84 ? -3.351 1.058 21.154 1.00 96.56 84 ILE A N 1
ATOM 597 C CA . ILE A 1 84 ? -4.728 1.448 20.837 1.00 96.56 84 ILE A CA 1
ATOM 598 C C . ILE A 1 84 ? -5.223 0.557 19.707 1.00 96.56 84 ILE A C 1
ATOM 600 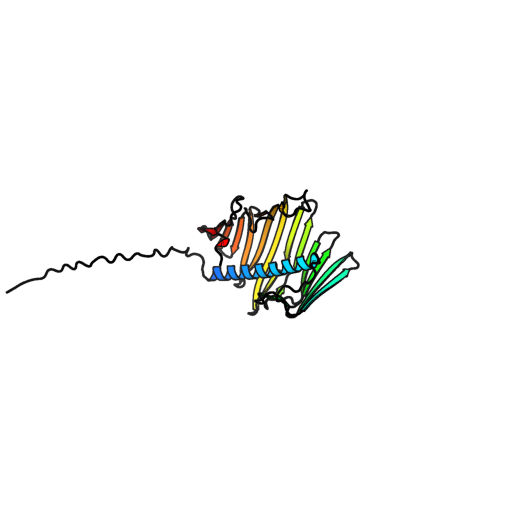O O . ILE A 1 84 ? -4.656 0.564 18.618 1.00 96.56 84 ILE A O 1
ATOM 604 N N . THR A 1 85 ? -6.303 -0.182 19.941 1.00 96.88 85 THR A N 1
ATOM 605 C CA . THR A 1 85 ? -6.952 -0.999 18.911 1.00 96.88 85 THR A CA 1
ATOM 606 C C . THR A 1 85 ? -8.225 -0.323 18.430 1.00 96.88 85 THR A C 1
ATOM 608 O O . THR A 1 85 ? -9.101 0.020 19.222 1.00 96.88 85 THR A O 1
ATOM 611 N N . LYS A 1 86 ? -8.333 -0.128 17.119 1.00 95.50 86 LYS A N 1
ATOM 612 C CA . LYS A 1 86 ? -9.521 0.375 16.435 1.00 95.50 86 LYS A CA 1
ATOM 613 C C . LYS A 1 86 ? -10.068 -0.727 15.541 1.00 95.50 86 LYS A C 1
ATOM 6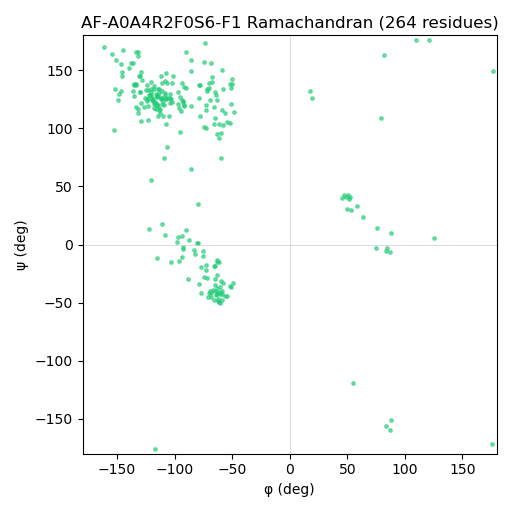15 O O . LYS A 1 86 ? -9.394 -1.163 14.615 1.00 95.50 86 LYS A O 1
ATOM 620 N N . THR A 1 87 ? -11.297 -1.150 15.798 1.00 95.62 87 THR A N 1
ATOM 621 C CA . THR A 1 87 ? -11.992 -2.148 14.984 1.00 95.62 87 THR A CA 1
ATOM 622 C C . THR A 1 87 ? -13.120 -1.476 14.238 1.00 95.62 87 THR A C 1
ATOM 624 O O . THR A 1 87 ? -14.006 -0.884 14.858 1.00 95.62 87 THR A O 1
ATOM 627 N N . VAL A 1 88 ? -13.110 -1.601 12.916 1.00 94.19 88 VAL A N 1
ATOM 628 C CA . VAL A 1 88 ? -14.201 -1.131 12.067 1.00 94.19 88 VAL A CA 1
ATOM 629 C C . VAL A 1 88 ? -14.971 -2.307 11.537 1.00 94.19 88 VAL A C 1
ATOM 631 O O . VAL A 1 88 ? -14.390 -3.217 10.956 1.00 94.19 88 VAL A O 1
ATOM 634 N N . THR A 1 89 ? -16.277 -2.287 11.774 1.00 95.81 89 THR A N 1
ATOM 635 C CA . THR A 1 89 ? -17.202 -3.326 11.337 1.00 95.81 89 THR A CA 1
ATOM 636 C C . THR A 1 89 ? -18.102 -2.775 10.250 1.00 95.81 89 THR A C 1
ATOM 638 O O . THR A 1 89 ? -18.765 -1.755 10.444 1.00 95.81 89 THR A O 1
ATOM 641 N N . PHE A 1 90 ? -18.139 -3.479 9.126 1.00 95.06 90 PHE A N 1
ATOM 642 C CA . PHE A 1 90 ? -18.973 -3.168 7.978 1.00 95.06 90 PHE A CA 1
ATOM 643 C C . PHE A 1 90 ? -20.067 -4.217 7.830 1.00 95.06 90 PHE A C 1
ATOM 645 O O . PHE A 1 90 ? -19.799 -5.422 7.838 1.00 95.06 90 PHE A O 1
ATOM 652 N N . VAL A 1 91 ? -21.295 -3.746 7.642 1.00 95.38 91 VAL A N 1
ATOM 653 C CA . VAL A 1 91 ? -22.445 -4.575 7.279 1.00 95.38 91 VAL A CA 1
ATOM 654 C C . VAL A 1 91 ? -23.109 -3.928 6.076 1.00 95.38 91 VAL A C 1
ATOM 656 O O . VAL A 1 91 ? -23.752 -2.884 6.206 1.00 95.38 91 VAL A O 1
ATOM 659 N N . ASN A 1 92 ? -22.915 -4.545 4.907 1.00 94.25 92 ASN A N 1
ATOM 660 C CA . ASN A 1 92 ? -23.390 -4.062 3.613 1.00 94.25 92 ASN A CA 1
ATOM 661 C C . ASN A 1 92 ? -23.091 -2.568 3.406 1.00 94.25 92 ASN A C 1
ATOM 663 O O . ASN A 1 92 ? -23.962 -1.813 2.982 1.00 94.25 92 ASN A O 1
ATOM 667 N N . TRP A 1 93 ? -21.886 -2.130 3.787 1.00 92.56 93 TRP A N 1
ATOM 668 C CA . TRP A 1 93 ? -21.511 -0.721 3.733 1.00 92.56 93 TRP A CA 1
ATOM 669 C C . TRP A 1 93 ? -21.178 -0.332 2.299 1.00 92.56 93 TRP A C 1
ATOM 671 O O . TRP A 1 93 ? -20.170 -0.786 1.755 1.00 92.56 93 TRP A O 1
ATOM 681 N N . LYS A 1 94 ? -22.023 0.491 1.690 1.00 90.38 94 LYS A N 1
ATOM 682 C CA . LYS A 1 94 ? -21.899 0.913 0.294 1.00 90.38 94 LYS A CA 1
ATOM 683 C C . LYS A 1 94 ? -21.440 2.356 0.215 1.00 90.38 94 LYS A C 1
ATOM 685 O O . LYS A 1 94 ? -21.934 3.183 0.977 1.00 90.38 94 LYS A O 1
ATOM 690 N N . ILE A 1 95 ? -20.537 2.656 -0.714 1.00 83.50 95 ILE A N 1
ATOM 691 C CA . ILE A 1 95 ? -19.960 3.995 -0.886 1.00 83.50 95 ILE A CA 1
ATOM 692 C C . ILE A 1 95 ? -20.238 4.528 -2.299 1.00 83.50 95 ILE A C 1
ATOM 694 O O . ILE A 1 95 ? -19.920 3.869 -3.295 1.00 83.50 95 ILE A O 1
ATOM 698 N N . GLY A 1 96 ? -20.776 5.751 -2.363 1.00 73.62 96 GLY A N 1
ATOM 699 C CA . GLY A 1 96 ? -20.981 6.540 -3.578 1.00 73.62 96 GLY A CA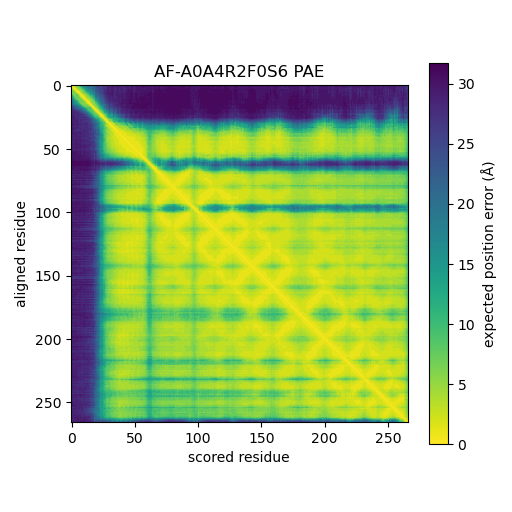 1
ATOM 700 C C . GLY A 1 96 ? -22.242 6.188 -4.375 1.00 73.62 96 GLY A C 1
ATOM 701 O O . GLY A 1 96 ? -22.799 5.098 -4.255 1.00 73.62 96 GLY A O 1
ATOM 702 N N . LYS A 1 97 ? -22.646 7.105 -5.267 1.00 65.62 97 LYS A N 1
ATOM 703 C CA . LYS A 1 97 ? -23.850 7.013 -6.117 1.00 65.62 97 LYS A CA 1
ATOM 704 C C . LYS A 1 97 ? -23.968 5.704 -6.908 1.00 65.62 97 LYS A C 1
ATOM 706 O O . LYS A 1 97 ? -25.064 5.187 -7.092 1.00 65.62 97 LYS A O 1
ATOM 711 N N . TYR A 1 98 ? -22.835 5.163 -7.360 1.00 71.19 98 TYR A N 1
ATOM 712 C CA . TYR A 1 98 ? -22.763 3.908 -8.120 1.00 71.19 98 TYR A CA 1
ATOM 713 C C . TYR A 1 98 ? -22.437 2.685 -7.260 1.00 71.19 98 TYR A C 1
ATOM 715 O O . TYR A 1 98 ? -22.215 1.607 -7.800 1.00 71.19 98 TYR A O 1
ATOM 723 N N . GLN A 1 99 ? -22.383 2.839 -5.932 1.00 71.19 99 GLN A N 1
ATOM 724 C CA . GLN A 1 99 ? -22.041 1.766 -4.995 1.00 71.19 99 GLN A CA 1
ATOM 725 C C . GLN A 1 99 ? -20.716 1.081 -5.368 1.00 71.19 99 GLN A C 1
ATOM 727 O O . GLN A 1 99 ? -20.602 -0.142 -5.292 1.00 71.19 99 GLN A O 1
ATOM 732 N N . ARG A 1 100 ? -19.717 1.882 -5.778 1.00 77.94 100 ARG A N 1
ATOM 733 C CA . ARG A 1 100 ? -18.419 1.413 -6.305 1.00 77.94 100 ARG A CA 1
ATOM 734 C C . ARG A 1 100 ? -17.769 0.389 -5.376 1.00 77.94 100 ARG A C 1
ATOM 736 O O . ARG A 1 100 ? -17.164 -0.571 -5.845 1.00 77.94 100 ARG A O 1
ATOM 743 N N . TRP A 1 101 ? -17.929 0.587 -4.070 1.00 87.69 101 TRP A N 1
ATOM 744 C CA . TRP A 1 101 ? -17.430 -0.309 -3.039 1.00 87.69 101 TRP A CA 1
ATOM 745 C C . TRP A 1 101 ? -18.555 -0.735 -2.103 1.00 87.69 101 TRP A C 1
ATOM 747 O O . TRP A 1 101 ? -19.228 0.107 -1.511 1.00 87.69 101 TRP A O 1
ATOM 757 N N . THR A 1 102 ? -18.717 -2.046 -1.941 1.00 92.94 102 THR A N 1
ATOM 758 C CA . THR A 1 102 ? -19.556 -2.686 -0.926 1.00 92.94 102 THR A CA 1
ATOM 759 C C . THR A 1 102 ? -18.661 -3.470 0.029 1.00 92.94 102 THR A C 1
ATOM 761 O O . THR A 1 102 ? -18.084 -4.488 -0.358 1.00 92.94 102 THR A O 1
ATOM 764 N N . LYS A 1 103 ? -18.542 -3.003 1.273 1.00 94.81 103 LYS A N 1
ATOM 765 C CA . LYS A 1 103 ? -17.676 -3.579 2.309 1.00 94.81 103 LYS A CA 1
ATOM 766 C C . LYS A 1 103 ? -18.483 -4.416 3.304 1.00 94.81 103 LYS A C 1
ATOM 768 O O . LYS A 1 103 ? -19.567 -4.017 3.735 1.00 94.81 103 LYS A O 1
ATOM 773 N N . ASN A 1 104 ? -17.932 -5.559 3.700 1.00 96.88 104 ASN A N 1
ATOM 774 C CA . ASN A 1 104 ? -18.453 -6.422 4.765 1.00 96.88 104 ASN A CA 1
ATOM 775 C C . ASN A 1 104 ? -17.304 -6.940 5.636 1.00 96.88 104 ASN A C 1
ATOM 777 O O . ASN A 1 104 ? -16.174 -7.027 5.166 1.00 96.88 104 ASN A O 1
ATOM 781 N N . GLY A 1 105 ? -17.596 -7.312 6.884 1.00 97.94 105 GLY A N 1
ATOM 782 C CA . GLY A 1 105 ? -16.610 -7.871 7.813 1.00 97.94 105 GLY A CA 1
ATOM 783 C C . GLY A 1 105 ? -15.879 -6.796 8.607 1.00 97.94 105 GLY A C 1
ATOM 784 O O . GLY A 1 105 ? -16.457 -5.749 8.899 1.00 97.94 105 GLY A O 1
ATOM 785 N N . GLN A 1 106 ? -14.633 -7.061 9.009 1.00 97.50 106 GLN A N 1
ATOM 786 C CA . GLN A 1 106 ? -13.902 -6.169 9.910 1.00 97.50 106 GLN A CA 1
ATOM 787 C C . GLN A 1 106 ? -12.471 -5.881 9.468 1.00 97.50 106 GLN A C 1
ATOM 789 O O . GLN A 1 106 ? -11.726 -6.794 9.110 1.00 97.50 106 GLN A O 1
ATOM 794 N N . ILE A 1 107 ? -12.077 -4.616 9.607 1.00 97.50 107 ILE A N 1
ATOM 795 C CA . ILE A 1 107 ? -10.676 -4.188 9.611 1.00 97.50 107 ILE A CA 1
ATOM 796 C C . ILE A 1 107 ? -10.300 -3.882 11.059 1.00 97.50 107 ILE A C 1
ATOM 798 O O . ILE A 1 107 ? -11.010 -3.143 11.746 1.00 97.50 107 ILE A O 1
ATOM 802 N N . VAL A 1 108 ? -9.189 -4.446 11.523 1.00 97.38 108 VAL A N 1
ATOM 803 C CA . VAL A 1 108 ? -8.651 -4.212 12.865 1.00 97.38 108 VAL A CA 1
ATOM 804 C C . VAL A 1 108 ? -7.306 -3.518 12.727 1.00 97.38 108 VAL A C 1
ATOM 806 O O . VAL A 1 108 ? -6.390 -4.060 12.112 1.00 97.38 108 VAL A O 1
ATOM 809 N N . VAL A 1 109 ? -7.197 -2.323 13.299 1.00 97.06 109 VAL A N 1
ATOM 810 C CA . VAL A 1 109 ? -5.985 -1.503 13.307 1.00 97.06 109 VAL A CA 1
ATOM 811 C C . VAL A 1 109 ? -5.460 -1.422 14.734 1.00 97.06 109 VAL A C 1
ATOM 813 O O . VAL A 1 109 ? -6.119 -0.861 15.608 1.00 97.06 109 VAL A O 1
ATOM 816 N N . THR A 1 110 ? -4.265 -1.943 14.973 1.00 97.25 110 THR A N 1
ATOM 817 C CA . THR A 1 110 ? -3.550 -1.811 16.244 1.00 97.25 110 THR A CA 1
ATOM 818 C C . THR A 1 110 ? -2.439 -0.788 16.082 1.00 97.25 110 THR A C 1
ATOM 820 O O . THR A 1 110 ? -1.571 -0.929 15.225 1.00 97.25 110 THR A O 1
ATOM 823 N N . ILE A 1 111 ? -2.469 0.255 16.901 1.00 96.44 111 ILE A N 1
ATOM 824 C CA . ILE A 1 111 ? -1.500 1.346 16.911 1.00 96.44 111 ILE A CA 1
ATOM 825 C C . ILE A 1 111 ? -0.646 1.190 18.163 1.00 96.44 111 ILE A C 1
ATOM 827 O O . ILE A 1 111 ? -1.180 1.150 19.273 1.00 96.44 111 ILE A O 1
ATOM 831 N N . ASN A 1 112 ? 0.669 1.146 17.984 1.00 96.88 112 ASN A N 1
ATOM 832 C CA . ASN A 1 112 ? 1.639 1.225 19.061 1.00 96.88 112 ASN A CA 1
ATOM 833 C C . ASN A 1 112 ? 2.337 2.598 19.021 1.00 96.88 112 ASN A C 1
ATOM 835 O O . ASN A 1 112 ? 3.200 2.816 18.164 1.00 96.88 112 ASN A O 1
ATOM 839 N N . PRO A 1 113 ? 1.973 3.532 19.922 1.00 94.06 113 PRO A N 1
ATOM 840 C CA . PRO A 1 113 ? 2.572 4.863 19.954 1.00 94.06 113 PRO A CA 1
ATOM 841 C C . PRO A 1 113 ? 4.062 4.864 20.308 1.00 94.06 113 PRO A C 1
ATOM 843 O O . PRO A 1 113 ? 4.775 5.747 19.847 1.00 94.06 113 PRO A O 1
ATOM 846 N N . SER A 1 114 ? 4.548 3.900 21.101 1.00 94.44 114 SER A N 1
ATOM 847 C CA . SER A 1 114 ? 5.947 3.894 21.558 1.00 94.44 114 SER A CA 1
ATOM 848 C C . SER A 1 114 ? 6.929 3.489 20.459 1.00 94.44 114 SER A C 1
ATOM 850 O O . SER A 1 114 ? 8.070 3.942 20.456 1.00 94.44 114 SER A O 1
ATOM 852 N N . THR A 1 115 ? 6.477 2.678 19.501 1.00 95.31 115 THR A N 1
ATOM 853 C CA . THR A 1 115 ? 7.279 2.219 18.358 1.00 95.31 115 THR A CA 1
ATOM 854 C C . THR A 1 115 ? 6.849 2.854 17.035 1.00 95.31 115 THR A C 1
ATOM 856 O O . THR A 1 115 ? 7.281 2.403 15.976 1.00 95.31 115 THR A O 1
ATOM 859 N N . TYR A 1 116 ? 5.943 3.839 17.072 1.00 95.50 116 TYR A N 1
ATOM 860 C CA . TYR A 1 116 ? 5.327 4.461 15.892 1.00 95.50 116 TYR A CA 1
ATOM 861 C C . TYR A 1 116 ? 4.863 3.437 14.842 1.00 95.50 116 TYR A C 1
ATOM 863 O O . TYR A 1 116 ? 5.038 3.616 13.634 1.00 95.50 116 TYR A O 1
ATOM 871 N N . THR A 1 117 ? 4.296 2.328 15.320 1.00 96.31 117 THR A N 1
ATOM 872 C CA . THR A 1 117 ? 3.897 1.189 14.490 1.00 96.31 117 THR A CA 1
ATOM 873 C C . THR A 1 117 ? 2.383 1.111 14.380 1.00 96.31 117 THR A C 1
ATOM 875 O O . THR A 1 117 ? 1.663 1.320 15.358 1.00 96.31 117 THR A O 1
ATOM 878 N N . ARG A 1 118 ? 1.885 0.771 13.192 1.00 95.88 118 ARG A N 1
ATOM 879 C CA . ARG A 1 118 ? 0.485 0.415 12.954 1.00 95.88 118 ARG A CA 1
ATOM 880 C C . ARG A 1 118 ? 0.430 -0.950 12.292 1.00 95.88 118 ARG A C 1
ATOM 882 O O . ARG A 1 118 ? 1.127 -1.174 11.308 1.00 95.88 118 ARG A O 1
ATOM 889 N N . THR A 1 119 ? -0.428 -1.821 12.797 1.00 97.44 119 THR A N 1
ATOM 890 C CA . THR A 1 119 ? -0.674 -3.149 12.234 1.00 97.44 119 THR A CA 1
ATOM 891 C C . THR A 1 119 ? -2.141 -3.259 11.862 1.00 97.44 119 THR A C 1
ATOM 893 O O . THR A 1 119 ? -3.013 -2.967 12.676 1.00 97.44 119 THR A O 1
ATOM 896 N N . VAL A 1 120 ? -2.415 -3.677 10.633 1.00 97.88 120 VAL A N 1
ATOM 897 C CA . VAL A 1 120 ? -3.751 -3.850 10.073 1.00 97.88 120 VAL A CA 1
ATOM 898 C C . VAL A 1 120 ? -3.961 -5.323 9.768 1.00 97.88 120 VAL A C 1
ATOM 900 O O . VAL A 1 120 ? -3.152 -5.945 9.077 1.00 97.88 120 VAL A O 1
ATOM 903 N N . THR A 1 121 ? -5.067 -5.863 10.265 1.00 97.94 121 THR A N 1
ATOM 904 C CA . THR A 1 121 ? -5.513 -7.232 9.996 1.00 97.94 121 THR A CA 1
ATOM 905 C C . THR A 1 121 ? -6.984 -7.247 9.597 1.00 97.94 121 THR A C 1
ATOM 907 O O . THR A 1 121 ? -7.729 -6.286 9.822 1.00 97.94 121 THR A O 1
ATOM 910 N N . PHE A 1 122 ? -7.405 -8.352 8.991 1.00 98.25 122 PHE A N 1
ATOM 911 C CA . PHE A 1 122 ? -8.737 -8.518 8.424 1.00 98.25 122 PHE A CA 1
ATOM 912 C C . PHE A 1 122 ? -9.458 -9.684 9.092 1.00 98.25 122 PHE A C 1
ATOM 914 O O . PHE A 1 122 ? -8.906 -10.777 9.213 1.00 98.25 122 PHE A O 1
ATOM 921 N N . LYS A 1 123 ? -10.721 -9.486 9.480 1.00 98.19 123 LYS A N 1
ATOM 922 C CA . LYS A 1 123 ? -11.581 -10.559 9.996 1.00 98.19 123 LYS A CA 1
ATOM 923 C C . LYS A 1 123 ? -12.843 -10.659 9.157 1.00 98.19 123 LYS A C 1
ATOM 925 O O . LYS A 1 123 ? -13.728 -9.808 9.237 1.00 98.19 123 LYS A O 1
ATOM 930 N N . ASN A 1 124 ? -12.904 -11.716 8.344 1.00 97.44 124 ASN A N 1
ATOM 931 C CA . ASN A 1 124 ? -13.967 -11.954 7.361 1.00 97.44 124 ASN A CA 1
ATOM 932 C C . ASN A 1 124 ? -14.240 -10.730 6.470 1.00 97.44 124 ASN A C 1
ATOM 934 O O . ASN A 1 124 ? -15.380 -10.493 6.078 1.00 97.44 124 ASN A O 1
ATOM 938 N N . PHE A 1 125 ? -13.209 -9.922 6.208 1.00 98.06 125 PHE A N 1
ATOM 939 C CA . PHE A 1 125 ? -13.350 -8.691 5.450 1.00 98.06 125 PHE A CA 1
ATOM 940 C C . PHE A 1 125 ? -13.443 -8.985 3.956 1.00 98.06 125 PHE A C 1
ATOM 942 O O . PHE A 1 125 ? -12.695 -9.811 3.426 1.00 98.06 125 PHE A O 1
ATOM 949 N N . ALA A 1 126 ? -14.355 -8.296 3.281 1.00 97.06 126 ALA A N 1
ATOM 950 C CA . ALA A 1 126 ? -14.515 -8.385 1.843 1.00 97.06 126 ALA A CA 1
ATOM 951 C C . ALA A 1 126 ? -14.937 -7.044 1.243 1.00 97.06 126 ALA A C 1
ATOM 953 O O . ALA A 1 126 ? -15.738 -6.313 1.833 1.00 97.06 126 ALA A O 1
ATOM 954 N N . ILE A 1 127 ? -14.450 -6.775 0.032 1.00 94.75 127 ILE A N 1
ATOM 955 C CA . ILE A 1 127 ? -14.857 -5.643 -0.802 1.00 94.75 127 ILE A CA 1
ATOM 956 C C . ILE A 1 127 ? -15.448 -6.194 -2.097 1.00 94.75 127 ILE A C 1
ATOM 958 O O . ILE A 1 127 ? -14.812 -6.982 -2.793 1.00 94.75 127 ILE A O 1
ATOM 962 N N . ASN A 1 128 ? -16.679 -5.800 -2.429 1.00 93.69 128 ASN A N 1
ATOM 963 C CA . ASN A 1 128 ? -17.396 -6.261 -3.624 1.00 93.69 128 ASN A CA 1
ATOM 964 C C . ASN A 1 128 ? -17.400 -7.798 -3.752 1.00 93.69 128 ASN A C 1
ATOM 966 O O . ASN A 1 128 ? -17.124 -8.340 -4.821 1.00 93.69 128 ASN A O 1
ATOM 970 N N . GLY A 1 129 ? -17.632 -8.496 -2.634 1.00 93.94 129 GLY A N 1
ATOM 971 C CA . GLY A 1 129 ? -17.642 -9.963 -2.561 1.00 93.94 129 GLY A CA 1
ATOM 972 C C . GLY A 1 129 ? -16.264 -10.637 -2.608 1.00 93.94 129 GLY A C 1
ATOM 973 O O . GLY A 1 129 ? -16.194 -11.853 -2.472 1.00 93.94 129 GLY A O 1
ATOM 974 N N . ARG A 1 130 ? -15.173 -9.880 -2.763 1.00 96.00 130 ARG A N 1
ATOM 975 C CA . ARG A 1 130 ? -13.804 -10.407 -2.790 1.00 96.00 130 ARG A CA 1
ATOM 976 C C . ARG A 1 130 ? -13.226 -10.388 -1.383 1.00 96.00 130 ARG A C 1
ATOM 978 O O . ARG A 1 130 ? -13.141 -9.320 -0.774 1.00 96.00 130 ARG A O 1
ATOM 985 N N . LYS A 1 131 ? -12.861 -11.555 -0.856 1.00 97.81 131 LYS A N 1
ATOM 986 C CA . LYS A 1 131 ? -12.288 -11.690 0.490 1.00 97.81 131 LYS A CA 1
ATOM 987 C C . LYS A 1 131 ? -10.869 -11.137 0.487 1.00 97.81 131 LYS A C 1
ATOM 989 O O . LYS A 1 131 ? -10.097 -11.506 -0.391 1.00 97.81 131 LYS A O 1
ATOM 994 N N . VAL A 1 132 ? -10.533 -10.306 1.468 1.00 98.06 132 VAL A N 1
ATOM 995 C CA . VAL A 1 132 ? -9.202 -9.706 1.615 1.00 98.06 132 VAL A CA 1
ATOM 996 C C . VAL A 1 132 ? -8.536 -10.255 2.869 1.00 98.06 132 VAL A C 1
ATOM 998 O O . VAL A 1 132 ? -9.127 -10.275 3.951 1.00 98.06 132 VAL A O 1
ATOM 1001 N N . GLU A 1 133 ? -7.304 -10.714 2.708 1.00 97.69 133 GLU A N 1
ATOM 1002 C CA . GLU A 1 133 ? -6.488 -11.335 3.745 1.00 97.69 133 GLU A CA 1
ATOM 1003 C C . GLU A 1 133 ? -5.067 -10.749 3.728 1.00 97.69 133 GLU A C 1
ATOM 1005 O O . GLU A 1 133 ? -4.667 -10.057 2.784 1.00 97.69 133 GLU A O 1
ATOM 1010 N N . GLY A 1 134 ? -4.324 -11.014 4.804 1.00 97.19 134 GLY A N 1
ATOM 1011 C CA . GLY A 1 134 ? -2.949 -10.563 5.013 1.00 97.19 134 GLY A CA 1
ATOM 1012 C C . GLY A 1 134 ? -2.777 -9.701 6.261 1.00 97.19 134 GLY A C 1
ATOM 1013 O O . GLY A 1 134 ? -3.739 -9.371 6.960 1.00 97.19 134 GLY A O 1
ATOM 1014 N N . THR A 1 135 ? -1.526 -9.339 6.533 1.00 97.88 135 THR A N 1
ATOM 1015 C CA . THR A 1 135 ? -1.144 -8.422 7.612 1.00 97.88 135 THR A CA 1
ATOM 1016 C C . THR A 1 135 ? -0.358 -7.265 7.025 1.00 97.88 135 THR A C 1
ATOM 1018 O O . THR A 1 135 ? 0.701 -7.469 6.430 1.00 97.88 135 THR A O 1
ATOM 1021 N N . LYS A 1 136 ? -0.870 -6.043 7.190 1.00 97.00 136 LYS A N 1
ATOM 1022 C CA . LYS A 1 136 ? -0.177 -4.825 6.762 1.00 97.00 136 LYS A CA 1
ATOM 1023 C C . LYS A 1 136 ? 0.427 -4.120 7.968 1.00 97.00 136 LYS A C 1
ATOM 1025 O O . LYS A 1 136 ? -0.294 -3.781 8.899 1.00 97.00 136 LYS A O 1
ATOM 1030 N N . THR A 1 137 ? 1.725 -3.855 7.933 1.00 97.25 137 THR A N 1
ATOM 1031 C CA . THR A 1 137 ? 2.454 -3.153 8.993 1.00 97.25 137 THR A CA 1
ATOM 1032 C C . THR A 1 137 ? 3.033 -1.857 8.447 1.00 97.25 137 THR A C 1
ATOM 1034 O O . THR A 1 137 ? 3.584 -1.834 7.351 1.00 97.25 137 THR A O 1
ATOM 1037 N N . MET A 1 138 ? 2.917 -0.776 9.209 1.00 96.94 138 MET A N 1
ATOM 1038 C CA . MET A 1 138 ? 3.482 0.537 8.909 1.00 96.94 138 MET A CA 1
ATOM 1039 C C . MET A 1 138 ? 4.356 0.959 10.086 1.00 96.94 138 MET A C 1
ATOM 1041 O O . MET A 1 138 ? 3.872 0.977 11.216 1.00 96.94 138 MET A O 1
ATOM 1045 N N . VAL A 1 139 ? 5.618 1.291 9.835 1.00 97.62 139 VAL A N 1
ATOM 1046 C CA . VAL A 1 139 ? 6.578 1.722 10.859 1.00 97.62 139 VAL A CA 1
ATOM 1047 C C . VAL A 1 139 ? 7.175 3.052 10.429 1.00 97.62 139 VAL A C 1
ATOM 1049 O O . VAL A 1 139 ? 7.806 3.131 9.375 1.00 97.62 139 VAL A O 1
ATOM 1052 N N . LEU A 1 140 ? 6.964 4.088 11.239 1.00 96.56 140 LEU A N 1
ATOM 1053 C CA . LEU A 1 140 ? 7.583 5.395 11.042 1.00 96.56 140 LEU A CA 1
ATOM 1054 C C . LEU A 1 140 ? 8.885 5.474 11.846 1.00 96.56 140 LEU A C 1
ATOM 1056 O O . LEU A 1 140 ? 8.878 5.332 13.067 1.00 96.56 140 LEU A O 1
ATOM 1060 N N . ASN A 1 141 ? 9.995 5.742 11.166 1.00 96.38 141 ASN A N 1
ATOM 1061 C CA . ASN A 1 141 ? 11.271 6.068 11.784 1.00 96.38 141 ASN A CA 1
ATOM 1062 C C . ASN A 1 141 ? 11.529 7.574 11.649 1.00 96.38 141 ASN A C 1
ATOM 1064 O O . ASN A 1 141 ? 11.780 8.084 10.558 1.00 96.38 141 ASN A O 1
ATOM 1068 N N . LEU A 1 142 ? 11.475 8.276 12.782 1.00 92.38 142 LEU A N 1
ATOM 1069 C CA . LEU A 1 142 ? 11.666 9.726 12.853 1.00 92.38 142 LEU A CA 1
ATOM 1070 C C . LEU A 1 142 ? 13.125 10.162 12.652 1.00 92.38 142 LEU A C 1
ATOM 1072 O O . LEU A 1 142 ? 13.361 11.307 12.297 1.00 92.38 142 LEU A O 1
ATOM 1076 N N . GLN A 1 143 ? 14.104 9.281 12.882 1.00 93.31 143 GLN A N 1
ATOM 1077 C CA . GLN A 1 143 ? 15.523 9.619 12.713 1.00 93.31 143 GLN A CA 1
ATOM 1078 C C . GLN A 1 143 ? 15.920 9.625 11.238 1.00 93.31 143 GLN A C 1
ATOM 1080 O O . GLN A 1 143 ? 16.644 10.508 10.793 1.00 93.31 143 GLN A O 1
ATOM 1085 N N . SER A 1 144 ? 15.438 8.640 10.480 1.00 94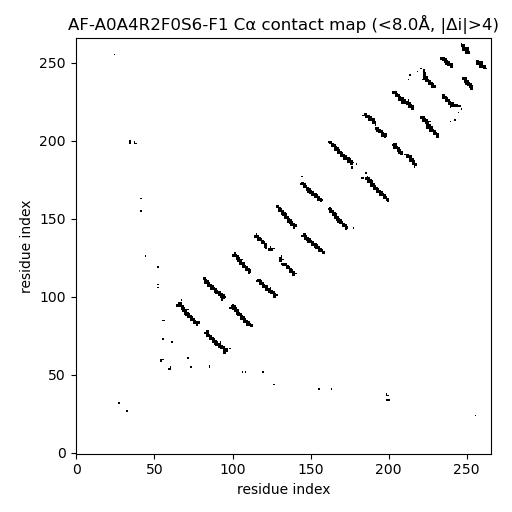.62 144 SER A N 1
ATOM 1086 C CA . SER A 1 144 ? 15.699 8.528 9.044 1.00 94.62 144 SER A CA 1
ATOM 1087 C C . SER A 1 144 ? 14.631 9.195 8.177 1.00 94.62 144 SER A C 1
ATOM 1089 O O . SER A 1 144 ? 14.753 9.164 6.959 1.00 94.62 144 SER A O 1
ATOM 1091 N N . ASN A 1 145 ? 13.579 9.766 8.776 1.00 94.81 145 ASN A N 1
ATOM 1092 C CA . ASN A 1 145 ? 12.403 10.282 8.069 1.00 94.81 145 ASN A CA 1
ATOM 1093 C C . ASN A 1 145 ? 11.798 9.258 7.091 1.00 94.81 145 ASN A C 1
ATOM 1095 O O . ASN A 1 145 ? 11.368 9.608 5.988 1.00 94.81 145 ASN A O 1
ATOM 1099 N N . THR A 1 146 ? 11.776 7.982 7.495 1.00 97.06 146 THR A N 1
ATOM 1100 C CA . THR A 1 146 ? 11.264 6.893 6.658 1.00 97.06 146 THR A CA 1
ATOM 1101 C C . THR A 1 146 ? 9.967 6.308 7.193 1.00 97.06 146 THR A C 1
ATOM 1103 O O . THR A 1 146 ? 9.813 6.063 8.389 1.00 97.06 146 THR A O 1
ATOM 1106 N N . LEU A 1 147 ? 9.038 6.016 6.289 1.00 96.88 147 LEU A N 1
ATOM 1107 C CA . LEU A 1 147 ? 7.858 5.202 6.544 1.00 96.88 147 LEU A CA 1
ATOM 1108 C C . LEU A 1 147 ? 8.012 3.879 5.794 1.00 96.88 147 LEU A C 1
ATOM 1110 O O . LEU A 1 147 ? 7.954 3.833 4.566 1.00 96.88 147 LEU A O 1
ATOM 1114 N N . THR A 1 148 ? 8.194 2.793 6.541 1.00 98.12 148 THR A N 1
ATOM 1115 C CA . THR A 1 148 ? 8.239 1.435 5.985 1.00 98.12 148 THR A CA 1
ATOM 1116 C C . THR A 1 148 ? 6.856 0.810 6.054 1.00 98.12 148 THR A C 1
ATOM 1118 O O . THR A 1 148 ? 6.266 0.718 7.129 1.00 98.12 148 THR A O 1
ATOM 1121 N N . ILE A 1 149 ? 6.347 0.356 4.915 1.00 96.75 149 ILE A N 1
ATOM 1122 C CA . ILE A 1 149 ? 5.046 -0.289 4.764 1.00 96.75 149 ILE A CA 1
ATOM 1123 C C . ILE A 1 149 ? 5.285 -1.703 4.250 1.00 96.75 149 ILE A C 1
ATOM 1125 O O . ILE A 1 149 ? 5.882 -1.885 3.194 1.00 96.75 149 ILE A O 1
ATOM 1129 N N . LYS A 1 150 ? 4.792 -2.704 4.969 1.00 97.50 150 LYS A N 1
ATOM 1130 C CA . LYS A 1 150 ? 4.910 -4.110 4.589 1.00 97.50 150 LYS A CA 1
ATOM 1131 C C . LYS A 1 150 ? 3.536 -4.753 4.522 1.00 97.50 150 LYS A C 1
ATOM 1133 O O . LYS A 1 150 ? 2.738 -4.537 5.428 1.00 97.50 150 LYS A O 1
ATOM 1138 N N . LEU A 1 151 ? 3.276 -5.561 3.503 1.00 97.06 151 LEU A N 1
ATOM 1139 C CA . LEU A 1 151 ? 2.153 -6.496 3.458 1.00 97.06 151 LEU A CA 1
ATOM 1140 C C . LEU A 1 151 ? 2.714 -7.915 3.416 1.00 97.06 151 LEU A C 1
ATOM 1142 O O . LEU A 1 151 ? 3.468 -8.254 2.504 1.00 97.06 151 LEU A O 1
ATOM 1146 N N . THR A 1 152 ? 2.351 -8.736 4.397 1.00 97.69 152 THR A N 1
ATOM 1147 C CA . THR A 1 152 ? 2.660 -10.170 4.417 1.00 97.69 152 THR A CA 1
ATOM 1148 C C . THR A 1 152 ? 1.393 -10.984 4.249 1.00 97.69 152 THR A C 1
ATOM 1150 O O . THR A 1 152 ? 0.330 -10.594 4.739 1.00 97.69 152 THR A O 1
ATOM 1153 N N . ASP A 1 153 ? 1.517 -12.115 3.554 1.00 97.06 153 ASP A N 1
ATOM 1154 C CA . ASP A 1 153 ? 0.421 -13.059 3.307 1.00 97.06 153 ASP A CA 1
ATOM 1155 C C . ASP A 1 153 ? -0.821 -12.397 2.691 1.00 97.06 153 ASP A C 1
ATOM 1157 O O . ASP A 1 153 ? -1.956 -12.821 2.928 1.00 97.06 153 ASP A O 1
ATOM 1161 N N . GLY A 1 154 ? -0.613 -11.323 1.920 1.00 97.00 154 GLY A N 1
ATOM 1162 C CA . GLY A 1 154 ? -1.687 -10.632 1.232 1.00 97.00 154 GLY A CA 1
ATOM 1163 C C . GLY A 1 154 ? -2.321 -11.558 0.209 1.00 97.00 154 GLY A C 1
ATOM 1164 O O . GLY A 1 154 ? -1.637 -12.202 -0.592 1.00 97.00 154 GLY A O 1
ATOM 1165 N N . LYS A 1 155 ? -3.645 -11.667 0.267 1.00 97.44 155 LYS A N 1
ATOM 1166 C CA . LYS A 1 155 ? -4.409 -12.526 -0.626 1.00 97.44 155 LYS A CA 1
ATOM 1167 C C . LYS A 1 155 ? -5.804 -11.966 -0.830 1.00 97.44 155 LYS A C 1
ATOM 1169 O O . LYS A 1 155 ? -6.495 -11.626 0.130 1.00 97.44 155 LYS A O 1
ATOM 1174 N N . VAL A 1 156 ? -6.229 -11.940 -2.085 1.00 97.81 156 VAL A N 1
ATOM 1175 C CA . VAL A 1 156 ? -7.604 -11.655 -2.479 1.00 97.81 156 VAL A CA 1
ATOM 1176 C C . VAL A 1 156 ? -8.215 -12.926 -3.052 1.00 97.81 156 VAL A C 1
ATOM 1178 O O . VAL A 1 156 ? -7.658 -13.517 -3.975 1.00 97.81 156 VAL A O 1
ATOM 1181 N N . THR A 1 157 ? -9.350 -13.354 -2.501 1.00 97.31 157 THR A N 1
ATOM 1182 C CA . THR A 1 157 ? -10.128 -14.491 -3.022 1.00 97.31 157 THR A CA 1
ATOM 1183 C C . THR A 1 157 ? -11.373 -13.972 -3.728 1.00 97.31 157 THR A C 1
ATOM 1185 O O . THR A 1 157 ? -12.148 -13.209 -3.144 1.00 97.31 157 THR A O 1
ATOM 1188 N N . PHE A 1 158 ? -11.557 -14.379 -4.979 1.00 95.12 158 PHE A N 1
ATOM 1189 C CA . PHE A 1 158 ? -12.641 -13.942 -5.851 1.00 95.12 158 PHE A CA 1
ATOM 1190 C C . PHE A 1 158 ? -13.862 -14.860 -5.723 1.00 95.12 158 PHE A C 1
ATOM 1192 O O . PHE A 1 158 ? -13.790 -15.952 -5.159 1.00 95.12 158 PHE A O 1
ATOM 1199 N N . ALA A 1 159 ? -15.006 -14.406 -6.241 1.00 91.81 159 ALA A N 1
ATOM 1200 C CA . ALA A 1 159 ? -16.271 -15.138 -6.146 1.00 91.81 159 ALA A CA 1
ATOM 1201 C C . ALA A 1 159 ? -16.250 -16.493 -6.879 1.00 91.81 159 ALA A C 1
ATOM 1203 O O . ALA A 1 159 ? -16.972 -17.407 -6.494 1.00 91.81 159 ALA A O 1
ATOM 1204 N N . ASP A 1 160 ? -15.409 -16.626 -7.905 1.00 92.94 160 ASP A N 1
ATOM 1205 C CA . ASP A 1 160 ? -15.177 -17.872 -8.643 1.00 92.94 160 ASP A CA 1
ATOM 1206 C C . ASP A 1 160 ? -14.198 -18.832 -7.934 1.00 92.94 160 ASP A C 1
ATOM 1208 O O . ASP A 1 160 ? -13.894 -19.901 -8.454 1.00 92.94 160 ASP A O 1
ATOM 1212 N N . GLY A 1 161 ? -13.695 -18.460 -6.752 1.00 93.50 161 GLY A N 1
ATOM 1213 C CA . GLY A 1 161 ? -12.738 -19.240 -5.968 1.00 93.50 161 GLY A CA 1
ATOM 1214 C C . GLY A 1 161 ? -11.274 -19.051 -6.373 1.00 93.50 161 GLY A C 1
ATOM 1215 O O . GLY A 1 161 ? -10.393 -19.549 -5.672 1.00 93.50 161 GLY A O 1
ATOM 1216 N N . THR A 1 162 ? -10.985 -18.313 -7.449 1.00 95.12 162 THR A N 1
ATOM 1217 C CA . THR A 1 162 ? -9.603 -17.971 -7.815 1.00 95.12 162 THR A CA 1
ATOM 1218 C C . THR A 1 162 ? -8.991 -17.005 -6.802 1.00 95.12 162 THR A C 1
ATOM 1220 O O . THR A 1 162 ? -9.689 -16.274 -6.091 1.00 95.12 162 THR A O 1
ATOM 1223 N N . THR A 1 163 ? -7.662 -16.993 -6.728 1.00 96.69 163 THR A N 1
ATOM 1224 C CA . THR A 1 163 ? -6.927 -16.164 -5.771 1.00 96.69 163 THR A CA 1
ATOM 1225 C C . THR A 1 163 ? -5.846 -15.348 -6.448 1.00 96.69 163 THR A C 1
ATOM 1227 O O . THR A 1 163 ? -5.209 -15.822 -7.384 1.00 96.69 163 THR A O 1
ATOM 1230 N N . TYR A 1 164 ? -5.586 -14.167 -5.905 1.00 96.69 164 TYR A N 1
ATOM 1231 C CA . TYR A 1 164 ? -4.412 -13.358 -6.208 1.00 96.69 164 TYR A CA 1
ATOM 1232 C C . TYR A 1 164 ? -3.629 -13.156 -4.912 1.00 96.69 164 TYR A C 1
ATOM 1234 O O . TYR A 1 164 ? -4.207 -12.685 -3.930 1.00 96.69 164 TYR A O 1
ATOM 1242 N N . THR A 1 165 ? -2.349 -13.523 -4.875 1.00 96.75 165 THR A N 1
ATOM 1243 C CA . THR A 1 165 ? -1.483 -13.263 -3.715 1.00 96.75 165 THR A CA 1
ATOM 1244 C C . THR A 1 165 ? -0.582 -12.073 -3.979 1.00 96.75 165 THR A C 1
ATOM 1246 O O . THR A 1 165 ? -0.143 -11.859 -5.105 1.00 96.75 165 THR A O 1
ATOM 1249 N N . HIS A 1 166 ? -0.314 -11.300 -2.933 1.00 94.25 166 HIS A N 1
ATOM 1250 C CA . HIS A 1 166 ? 0.508 -10.107 -2.999 1.00 94.25 166 HIS A CA 1
ATOM 1251 C C . HIS A 1 166 ? 1.230 -9.891 -1.670 1.00 94.25 166 HIS A C 1
ATOM 1253 O O . HIS A 1 166 ? 0.610 -9.805 -0.611 1.00 94.25 166 HIS A O 1
ATOM 1259 N N . ALA A 1 167 ? 2.548 -9.787 -1.720 1.00 96.06 167 ALA A N 1
ATOM 1260 C CA . ALA A 1 167 ? 3.373 -9.363 -0.605 1.00 96.06 167 ALA A CA 1
ATOM 1261 C C . ALA A 1 167 ? 4.283 -8.240 -1.085 1.00 96.06 167 ALA A C 1
ATOM 1263 O O . ALA A 1 167 ? 4.777 -8.287 -2.210 1.00 96.06 167 ALA A O 1
ATOM 1264 N N . PHE A 1 168 ? 4.512 -7.239 -0.240 1.00 96.62 168 PHE A N 1
ATOM 1265 C CA . PHE A 1 168 ? 5.408 -6.145 -0.589 1.00 96.62 168 PHE A CA 1
ATOM 1266 C C . PHE A 1 168 ? 6.077 -5.521 0.626 1.00 96.62 168 PHE A C 1
ATOM 1268 O O . PHE A 1 168 ? 5.563 -5.582 1.745 1.00 96.62 168 PHE A O 1
ATOM 1275 N N . THR A 1 169 ? 7.196 -4.858 0.364 1.00 98.19 169 THR A N 1
ATOM 1276 C CA . THR A 1 169 ? 7.815 -3.847 1.214 1.00 98.19 169 THR A CA 1
ATOM 1277 C C . THR A 1 169 ? 7.949 -2.566 0.396 1.00 98.19 169 THR A C 1
ATOM 1279 O O . THR A 1 169 ? 8.518 -2.569 -0.690 1.00 98.19 169 THR A O 1
ATOM 1282 N N . LYS A 1 170 ? 7.405 -1.467 0.912 1.00 97.38 170 LYS A N 1
ATOM 1283 C CA . LYS A 1 170 ? 7.500 -0.126 0.337 1.00 97.38 170 LYS A CA 1
ATOM 1284 C C . LYS A 1 170 ? 8.120 0.800 1.373 1.00 97.38 170 LYS A C 1
ATOM 1286 O O . LYS A 1 170 ? 7.647 0.834 2.509 1.00 97.38 170 LYS A O 1
ATOM 1291 N N . VAL A 1 171 ? 9.152 1.547 1.002 1.00 98.31 171 VAL A N 1
ATOM 1292 C CA . VAL A 1 171 ? 9.812 2.508 1.896 1.00 98.31 171 VAL A CA 1
ATOM 1293 C C . VAL A 1 171 ? 9.655 3.893 1.304 1.00 98.31 171 VAL A C 1
ATOM 1295 O O . VAL A 1 171 ? 10.138 4.143 0.209 1.00 98.31 171 VAL A O 1
ATOM 1298 N N . TRP A 1 172 ? 8.976 4.777 2.028 1.00 97.56 172 TRP A N 1
ATOM 1299 C CA . TRP A 1 172 ? 8.904 6.199 1.712 1.00 97.56 172 TRP A CA 1
ATOM 1300 C C . TRP A 1 172 ? 9.968 6.918 2.523 1.00 97.56 172 TRP A C 1
ATOM 1302 O O . TRP A 1 172 ? 9.988 6.776 3.744 1.00 97.56 172 TRP A O 1
ATOM 1312 N N . THR A 1 173 ? 10.810 7.703 1.870 1.00 97.94 173 THR A N 1
ATOM 1313 C CA . THR A 1 173 ? 11.830 8.538 2.508 1.00 97.94 173 THR A CA 1
ATOM 1314 C C . THR A 1 173 ? 11.492 9.986 2.220 1.00 97.94 173 THR A C 1
ATOM 1316 O O . THR A 1 173 ? 11.480 10.378 1.058 1.00 97.94 173 THR A O 1
ATOM 1319 N N . LYS A 1 174 ? 11.192 10.783 3.250 1.00 96.94 174 LYS A N 1
ATOM 1320 C CA . LYS A 1 174 ? 10.957 12.219 3.062 1.00 96.94 174 LYS A CA 1
ATOM 1321 C C . LYS A 1 174 ? 12.294 12.904 2.774 1.00 96.94 174 LYS A C 1
ATOM 1323 O O . LYS A 1 174 ? 13.172 12.917 3.635 1.00 96.94 174 LYS A O 1
ATOM 1328 N N . VAL A 1 175 ? 12.433 13.463 1.575 1.00 96.81 175 VAL A N 1
ATOM 1329 C CA . VAL A 1 175 ? 13.658 14.135 1.104 1.00 96.81 175 VAL A CA 1
ATOM 1330 C C . VAL A 1 175 ? 13.545 15.661 1.132 1.00 96.81 175 VAL A C 1
ATOM 1332 O O . VAL A 1 175 ? 14.562 16.351 1.102 1.00 96.81 175 VAL A O 1
ATOM 1335 N N . LYS A 1 176 ? 12.324 16.195 1.265 1.00 96.06 176 LYS A N 1
ATOM 1336 C CA . LYS A 1 176 ? 12.035 17.627 1.430 1.00 96.06 176 LYS A CA 1
ATOM 1337 C C . LYS A 1 176 ? 10.807 17.840 2.320 1.00 96.06 176 LYS A C 1
ATOM 1339 O O . LYS A 1 176 ? 9.979 16.941 2.430 1.00 96.06 176 LYS A O 1
ATOM 1344 N N . GLY A 1 177 ? 10.721 19.005 2.965 1.00 93.44 177 GLY A N 1
ATOM 1345 C CA . GLY A 1 177 ? 9.595 19.396 3.830 1.00 93.44 177 GLY A CA 1
ATOM 1346 C C . GLY A 1 177 ? 9.721 18.958 5.298 1.00 93.44 177 GLY A C 1
ATOM 1347 O O . GLY A 1 177 ? 8.784 19.053 6.088 1.00 93.44 177 GLY A O 1
ATOM 1348 N N . VAL A 1 178 ? 10.898 18.463 5.709 1.00 90.81 178 VAL A N 1
ATOM 1349 C CA . VAL A 1 178 ? 11.152 18.029 7.100 1.00 90.81 178 VAL A CA 1
ATOM 1350 C C . VAL A 1 178 ? 11.079 19.208 8.080 1.00 90.81 178 VAL A C 1
ATOM 1352 O O . VAL A 1 178 ? 10.497 19.079 9.156 1.00 90.81 178 VAL A O 1
ATOM 1355 N N . ASP A 1 179 ? 11.616 20.366 7.689 1.00 92.12 179 ASP A N 1
ATOM 1356 C CA . ASP A 1 179 ? 11.680 21.572 8.529 1.00 92.12 179 ASP A CA 1
ATOM 1357 C C . ASP A 1 179 ? 10.374 22.387 8.530 1.00 92.12 179 ASP A C 1
ATOM 1359 O O . ASP A 1 179 ? 10.205 23.320 9.318 1.00 92.12 179 ASP A O 1
ATOM 1363 N N . THR A 1 180 ? 9.422 22.025 7.671 1.00 92.44 180 THR A N 1
ATOM 1364 C CA . THR A 1 180 ? 8.135 22.702 7.474 1.00 92.44 180 THR A CA 1
ATOM 1365 C C . THR A 1 180 ? 6.964 21.753 7.768 1.00 92.44 180 THR A C 1
ATOM 1367 O O . THR A 1 180 ? 6.052 21.613 6.958 1.00 92.44 180 THR A O 1
ATOM 1370 N N . PRO A 1 181 ? 6.887 21.136 8.967 1.00 85.62 181 PRO A N 1
ATOM 1371 C CA . PRO A 1 181 ? 5.963 20.029 9.251 1.00 85.62 181 PRO A CA 1
ATOM 1372 C C . PRO A 1 181 ? 4.468 20.380 9.151 1.00 85.62 181 PRO A C 1
ATOM 1374 O O . PRO A 1 181 ? 3.627 19.485 9.120 1.00 85.62 181 PRO A O 1
ATOM 1377 N N . LEU A 1 182 ? 4.118 21.671 9.132 1.00 89.81 182 LEU A N 1
ATOM 1378 C CA . LEU A 1 182 ? 2.745 22.150 8.939 1.00 89.81 182 LEU A CA 1
ATOM 1379 C C . LEU A 1 182 ? 2.414 22.471 7.471 1.00 89.81 182 LEU A C 1
ATOM 1381 O O . LEU A 1 182 ? 1.246 22.689 7.152 1.00 89.81 182 LEU A O 1
ATOM 1385 N N . ASN A 1 183 ? 3.411 22.504 6.586 1.00 90.88 183 ASN A N 1
ATOM 1386 C CA . ASN A 1 183 ? 3.263 22.784 5.163 1.00 90.88 183 ASN A CA 1
ATOM 1387 C C . ASN A 1 183 ? 3.501 21.520 4.330 1.00 90.88 183 ASN A C 1
ATOM 1389 O O . ASN A 1 183 ? 4.501 21.394 3.644 1.00 90.88 183 ASN A O 1
ATOM 1393 N N . VAL A 1 184 ? 2.541 20.599 4.328 1.00 88.19 184 VAL A N 1
ATOM 1394 C CA . VAL A 1 184 ? 2.657 19.345 3.558 1.00 88.19 184 VAL A CA 1
ATOM 1395 C C . VAL A 1 184 ? 2.788 19.550 2.040 1.00 88.19 184 VAL A C 1
ATOM 1397 O O . VAL A 1 184 ? 3.154 18.626 1.326 1.00 88.19 184 VAL A O 1
ATOM 1400 N N . TRP A 1 185 ? 2.492 20.748 1.525 1.00 90.75 185 TRP A N 1
ATOM 1401 C CA . TRP A 1 185 ? 2.538 21.052 0.092 1.00 90.75 185 TRP A CA 1
ATOM 1402 C C . TRP A 1 185 ? 3.954 21.155 -0.481 1.00 90.75 185 TRP A C 1
ATOM 1404 O O . TRP A 1 185 ? 4.102 21.089 -1.700 1.00 90.75 185 TRP A O 1
ATOM 1414 N N . ASP A 1 186 ? 4.978 21.318 0.362 1.00 93.00 186 ASP A N 1
ATOM 1415 C CA . ASP A 1 186 ? 6.387 21.324 -0.059 1.00 93.00 186 ASP A CA 1
ATOM 1416 C C . ASP A 1 186 ? 7.099 19.975 0.142 1.00 93.00 186 ASP A C 1
ATOM 1418 O O . ASP A 1 186 ? 8.292 19.860 -0.161 1.00 93.00 186 ASP A O 1
ATOM 1422 N N . ASP A 1 187 ? 6.368 18.959 0.612 1.00 95.56 187 ASP A N 1
ATOM 1423 C CA . ASP A 1 187 ? 6.915 17.635 0.864 1.00 95.56 187 ASP A CA 1
ATOM 1424 C C . ASP A 1 187 ? 7.259 16.906 -0.445 1.00 95.56 187 ASP A C 1
ATOM 1426 O O . ASP A 1 187 ? 6.450 16.806 -1.378 1.00 95.56 187 ASP A O 1
ATOM 1430 N N . GLU A 1 188 ? 8.442 16.294 -0.459 1.00 96.88 188 GLU A N 1
ATOM 1431 C CA . GLU A 1 188 ? 8.897 15.400 -1.525 1.00 96.88 188 GLU A CA 1
ATOM 1432 C C . GLU A 1 188 ? 9.409 14.094 -0.912 1.00 96.88 188 GLU A C 1
ATOM 1434 O O . GLU A 1 188 ? 9.998 14.081 0.178 1.00 96.88 188 GLU A O 1
ATOM 1439 N N . TYR A 1 189 ? 9.174 12.987 -1.614 1.00 97.56 189 TYR A N 1
ATOM 1440 C CA . TYR A 1 189 ? 9.464 11.642 -1.138 1.00 97.56 189 TYR A CA 1
ATOM 1441 C C . TYR A 1 189 ? 10.148 10.806 -2.213 1.00 97.56 189 TYR A C 1
ATOM 1443 O O . TYR A 1 189 ? 9.686 10.766 -3.351 1.00 97.56 189 TYR A O 1
ATOM 1451 N N . ASP A 1 190 ? 11.164 10.052 -1.806 1.00 98.06 190 ASP A N 1
ATOM 1452 C CA . ASP A 1 190 ? 11.693 8.938 -2.589 1.00 98.06 190 ASP A CA 1
ATOM 1453 C C . ASP A 1 190 ? 11.076 7.631 -2.098 1.00 98.06 190 ASP A C 1
ATOM 1455 O O . ASP A 1 190 ? 11.034 7.354 -0.893 1.00 98.06 190 ASP A O 1
ATOM 1459 N N . ILE A 1 191 ? 10.587 6.821 -3.030 1.00 98.25 191 ILE A N 1
ATOM 1460 C CA . ILE A 1 191 ? 9.841 5.603 -2.736 1.00 98.25 191 ILE A CA 1
ATOM 1461 C C . ILE A 1 191 ? 10.518 4.417 -3.411 1.00 98.25 191 ILE A C 1
ATOM 1463 O O . ILE A 1 191 ? 10.672 4.379 -4.631 1.00 98.25 191 ILE A O 1
ATOM 1467 N N . THR A 1 192 ? 10.873 3.411 -2.617 1.00 98.38 192 THR A N 1
ATOM 1468 C CA . THR A 1 192 ? 11.310 2.107 -3.124 1.00 98.38 192 THR A CA 1
ATOM 1469 C C . THR A 1 192 ? 10.237 1.059 -2.889 1.00 98.38 192 THR A C 1
ATOM 1471 O O . THR A 1 192 ? 9.482 1.127 -1.913 1.00 98.38 192 THR A O 1
ATOM 1474 N N . VAL A 1 193 ? 10.150 0.097 -3.804 1.00 96.69 193 VAL A N 1
ATOM 1475 C CA . VAL A 1 193 ? 9.190 -1.008 -3.751 1.00 96.69 193 VAL A CA 1
ATOM 1476 C C . VAL A 1 193 ? 9.918 -2.306 -4.054 1.00 96.69 193 VAL A C 1
ATOM 1478 O O . VAL A 1 193 ? 10.718 -2.362 -4.982 1.00 96.69 193 VAL A O 1
ATOM 1481 N N . ASP A 1 194 ? 9.601 -3.336 -3.281 1.00 97.75 194 ASP A N 1
ATOM 1482 C CA . ASP A 1 194 ? 9.893 -4.738 -3.561 1.00 97.75 194 ASP A CA 1
ATOM 1483 C C . ASP A 1 194 ? 8.605 -5.519 -3.294 1.00 97.75 194 ASP A C 1
ATOM 1485 O O . ASP A 1 194 ? 8.067 -5.476 -2.183 1.00 97.75 194 ASP A O 1
ATOM 1489 N N . ALA A 1 195 ? 8.061 -6.160 -4.319 1.00 96.25 195 ALA A N 1
ATOM 1490 C CA . ALA A 1 195 ? 6.804 -6.874 -4.268 1.00 96.25 195 ALA A CA 1
ATOM 14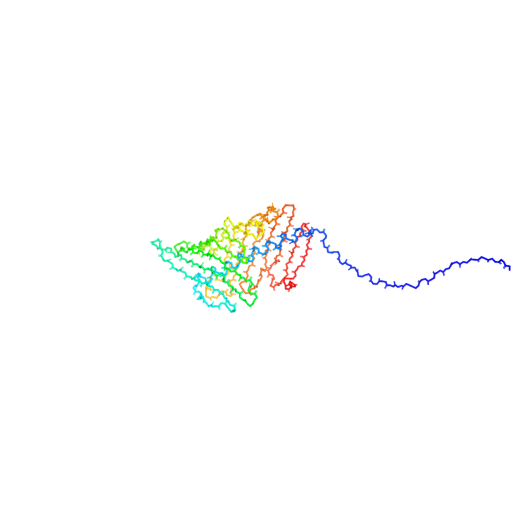91 C C . ALA A 1 195 ? 6.873 -8.190 -5.041 1.00 96.25 195 ALA A C 1
ATOM 1493 O O . ALA A 1 195 ? 7.602 -8.349 -6.017 1.00 96.25 195 ALA A O 1
ATOM 1494 N N . SER A 1 196 ? 6.066 -9.152 -4.620 1.00 95.88 196 SER A N 1
ATOM 1495 C CA . SER A 1 196 ? 5.920 -10.430 -5.307 1.00 95.88 196 SER A CA 1
ATOM 1496 C C . SER A 1 196 ? 4.561 -11.048 -5.025 1.00 95.88 196 SER A C 1
ATOM 1498 O O . SER A 1 196 ? 3.843 -10.649 -4.102 1.00 95.88 196 SER A O 1
ATOM 1500 N N . GLY A 1 197 ? 4.188 -12.024 -5.840 1.00 95.56 197 GLY A N 1
ATOM 1501 C CA . GLY A 1 197 ? 2.907 -12.688 -5.691 1.00 95.56 197 GLY A CA 1
ATOM 1502 C C . GLY A 1 197 ? 2.632 -13.700 -6.784 1.00 95.56 197 GLY A C 1
ATOM 1503 O O . GLY A 1 197 ? 3.497 -14.023 -7.598 1.00 95.56 197 GLY A O 1
ATOM 1504 N N . VAL A 1 198 ? 1.404 -14.202 -6.793 1.00 95.19 198 VAL A N 1
ATOM 1505 C CA . VAL A 1 198 ? 0.875 -15.116 -7.803 1.00 95.19 198 VAL A CA 1
ATOM 1506 C C . VAL A 1 198 ? -0.449 -14.549 -8.284 1.00 95.19 198 VAL A C 1
ATOM 1508 O O . VAL A 1 198 ? -1.366 -14.329 -7.490 1.00 95.19 198 VAL A O 1
ATOM 1511 N N . ASN A 1 199 ? -0.546 -14.299 -9.587 1.00 92.62 199 ASN A N 1
ATOM 1512 C CA . ASN A 1 199 ? -1.776 -13.793 -10.181 1.00 92.62 199 ASN A CA 1
ATOM 1513 C C . ASN A 1 199 ? -2.857 -14.887 -10.267 1.00 92.62 199 ASN A C 1
ATOM 1515 O O . ASN A 1 199 ? -2.599 -16.072 -10.045 1.00 92.62 199 ASN A O 1
ATOM 1519 N N . ARG A 1 200 ? -4.077 -14.508 -10.663 1.00 91.88 200 ARG A N 1
ATOM 1520 C CA . ARG A 1 200 ? -5.224 -15.436 -10.753 1.00 91.88 200 ARG A CA 1
ATOM 1521 C C . ARG A 1 200 ? -5.049 -16.563 -11.770 1.00 91.88 200 ARG A C 1
ATOM 1523 O O . ARG A 1 200 ? -5.786 -17.542 -11.730 1.00 91.88 200 ARG A O 1
ATOM 1530 N N . ARG A 1 201 ? -4.052 -16.456 -12.650 1.00 88.88 201 ARG A N 1
ATOM 1531 C CA . ARG A 1 201 ? -3.691 -17.465 -13.656 1.00 88.88 201 ARG A CA 1
ATOM 1532 C C . ARG A 1 201 ? -2.593 -18.414 -13.164 1.00 88.88 201 ARG A C 1
ATOM 1534 O O . ARG A 1 201 ? -2.079 -19.213 -13.943 1.00 88.88 201 ARG A O 1
ATOM 1541 N N . GLY A 1 202 ? -2.209 -18.319 -11.890 1.00 91.00 202 GLY A N 1
ATOM 1542 C CA . GLY A 1 202 ? -1.176 -19.157 -11.285 1.00 91.00 202 GLY A CA 1
ATOM 1543 C C . GLY A 1 202 ? 0.248 -18.772 -11.685 1.00 91.00 202 GLY A C 1
ATOM 1544 O O . GLY A 1 202 ? 1.171 -19.553 -11.463 1.00 91.00 202 GLY A O 1
ATOM 1545 N N . LYS A 1 203 ? 0.453 -17.592 -12.283 1.00 91.50 203 LYS A N 1
ATOM 1546 C CA . LYS A 1 203 ? 1.785 -17.112 -12.666 1.00 91.50 203 LYS A CA 1
ATOM 1547 C C . LYS A 1 203 ? 2.371 -16.267 -11.547 1.00 91.50 203 LYS A C 1
ATOM 1549 O O . LYS A 1 203 ? 1.765 -15.281 -11.122 1.00 91.50 203 LYS A O 1
ATOM 1554 N N . ALA A 1 204 ? 3.549 -16.671 -11.084 1.00 93.94 204 ALA A N 1
ATOM 1555 C CA . ALA A 1 204 ? 4.325 -15.881 -10.148 1.00 93.94 204 ALA A CA 1
ATOM 1556 C C . ALA A 1 204 ? 4.823 -14.600 -10.827 1.00 93.94 204 ALA A C 1
ATOM 1558 O O . ALA A 1 204 ? 5.170 -14.607 -12.012 1.00 93.94 204 ALA A O 1
ATOM 1559 N N . TYR A 1 205 ? 4.868 -13.516 -10.063 1.00 93.81 205 TYR A N 1
ATOM 1560 C CA . TYR A 1 205 ? 5.450 -12.258 -10.492 1.00 93.81 205 TYR A CA 1
ATOM 1561 C C . TYR A 1 205 ? 6.318 -11.652 -9.395 1.00 93.81 205 TYR A C 1
ATOM 1563 O O . TYR A 1 205 ? 6.123 -11.912 -8.205 1.00 93.81 205 TYR A O 1
ATOM 1571 N N . ALA A 1 206 ? 7.256 -10.817 -9.824 1.00 95.50 206 ALA A N 1
ATOM 1572 C CA . ALA A 1 206 ? 8.053 -9.959 -8.965 1.00 95.50 206 ALA A CA 1
ATOM 1573 C C . ALA A 1 206 ? 8.033 -8.537 -9.522 1.00 95.50 206 ALA A C 1
ATOM 1575 O O . ALA A 1 206 ? 8.010 -8.338 -10.736 1.00 95.50 206 ALA A O 1
ATOM 1576 N N . GLU A 1 207 ? 8.043 -7.553 -8.642 1.00 95.31 207 GLU A N 1
ATOM 1577 C CA . GLU A 1 207 ? 8.116 -6.142 -8.977 1.00 95.31 207 GLU A CA 1
ATOM 1578 C C . GLU A 1 207 ? 9.101 -5.451 -8.048 1.00 95.31 207 GLU A C 1
ATOM 1580 O O . GLU A 1 207 ? 9.033 -5.615 -6.835 1.00 95.31 207 GLU A O 1
ATOM 1585 N N . ALA A 1 208 ? 10.000 -4.656 -8.611 1.00 97.19 208 ALA A N 1
ATOM 1586 C CA . ALA A 1 208 ? 10.914 -3.852 -7.825 1.00 97.19 208 ALA A CA 1
ATOM 1587 C C . ALA A 1 208 ? 11.206 -2.520 -8.508 1.00 97.19 208 ALA A C 1
ATOM 1589 O O . ALA A 1 208 ? 11.257 -2.429 -9.737 1.00 97.19 208 ALA A O 1
ATOM 1590 N N . THR A 1 209 ? 11.445 -1.486 -7.709 1.00 98.06 209 THR A N 1
ATOM 1591 C CA . THR A 1 209 ? 12.031 -0.238 -8.205 1.00 98.06 209 THR A CA 1
ATOM 1592 C C . THR A 1 209 ? 13.485 -0.472 -8.604 1.00 98.06 209 THR A C 1
ATOM 1594 O O . THR A 1 209 ? 14.281 -0.912 -7.773 1.00 98.06 209 THR A O 1
ATOM 1597 N N . THR A 1 210 ? 13.845 -0.157 -9.846 1.00 97.56 210 THR A N 1
ATOM 1598 C CA . THR A 1 210 ? 15.241 -0.121 -10.326 1.00 97.56 210 THR A CA 1
ATOM 1599 C C . THR A 1 210 ? 15.872 1.249 -10.091 1.00 97.56 210 THR A C 1
ATOM 1601 O O . THR A 1 210 ? 17.072 1.342 -9.842 1.00 97.56 210 THR A O 1
ATOM 1604 N N . ILE A 1 211 ? 15.047 2.299 -10.102 1.00 97.81 211 ILE A N 1
ATOM 1605 C CA . ILE A 1 211 ? 15.380 3.664 -9.690 1.00 97.81 211 ILE A CA 1
ATOM 1606 C C . ILE A 1 211 ? 14.280 4.107 -8.713 1.00 97.81 211 ILE A C 1
ATOM 1608 O O . ILE A 1 211 ? 13.104 3.922 -9.046 1.00 97.81 211 ILE A O 1
ATOM 1612 N N . PRO A 1 212 ? 14.608 4.662 -7.527 1.00 98.12 212 PRO A N 1
ATOM 1613 C CA . PRO A 1 212 ? 13.599 5.160 -6.594 1.00 98.12 212 PRO A CA 1
ATOM 1614 C C . PRO A 1 212 ? 12.602 6.095 -7.280 1.00 98.12 212 PRO A C 1
ATOM 1616 O O . PRO A 1 212 ? 12.985 6.929 -8.100 1.00 98.12 212 PRO A O 1
ATOM 1619 N N . LEU A 1 213 ? 11.324 5.936 -6.949 1.00 98.12 213 LEU A N 1
ATOM 1620 C CA . LEU A 1 213 ? 10.258 6.782 -7.467 1.00 98.12 213 LEU A CA 1
ATOM 1621 C C . LEU A 1 213 ? 10.241 8.095 -6.706 1.00 98.12 213 LEU A C 1
ATOM 1623 O O . LEU A 1 213 ? 10.128 8.080 -5.482 1.00 98.12 213 LEU A O 1
ATOM 1627 N N . HIS A 1 214 ? 10.296 9.207 -7.426 1.00 98.06 214 HIS A N 1
ATOM 1628 C CA . HIS A 1 214 ? 10.229 10.525 -6.819 1.00 98.06 214 HIS A CA 1
ATOM 1629 C C . HIS A 1 214 ? 8.800 11.066 -6.883 1.00 98.06 214 HIS A C 1
ATOM 1631 O O . HIS A 1 214 ? 8.209 11.219 -7.959 1.00 98.06 214 HIS A O 1
ATOM 1637 N N . PHE A 1 215 ? 8.234 11.348 -5.714 1.00 96.19 215 PHE A N 1
ATOM 1638 C CA . PHE A 1 215 ? 6.881 11.857 -5.532 1.00 96.19 215 PHE A CA 1
ATOM 1639 C C . PHE A 1 215 ? 6.916 13.253 -4.917 1.00 96.19 215 PHE A C 1
ATOM 1641 O O . PHE A 1 215 ? 7.522 13.456 -3.865 1.00 96.19 215 PHE A O 1
ATOM 1648 N N . LYS A 1 216 ? 6.198 14.196 -5.527 1.00 95.00 216 LYS A N 1
ATOM 1649 C CA . LYS A 1 216 ? 5.970 15.532 -4.967 1.00 95.00 216 LYS A CA 1
ATOM 1650 C C . LYS A 1 216 ? 4.523 15.627 -4.521 1.00 95.00 216 LYS A C 1
ATOM 1652 O O . LYS A 1 216 ? 3.635 15.363 -5.324 1.00 95.00 216 LYS A O 1
ATOM 1657 N N . PHE A 1 217 ? 4.265 16.043 -3.283 1.00 89.12 217 PHE A N 1
ATOM 1658 C CA . PHE A 1 217 ? 2.902 16.039 -2.736 1.00 89.12 217 PHE A CA 1
ATOM 1659 C C . PHE A 1 217 ? 1.902 16.870 -3.565 1.00 89.12 217 PHE A C 1
ATOM 1661 O O . PHE A 1 217 ? 0.732 16.511 -3.676 1.00 89.12 217 PHE A O 1
ATOM 1668 N N . GLY A 1 218 ? 2.361 17.963 -4.182 1.00 87.00 218 GLY A N 1
ATOM 1669 C CA . GLY A 1 218 ? 1.547 18.803 -5.065 1.00 87.00 218 GLY A CA 1
ATOM 1670 C C . GLY A 1 218 ? 1.268 18.223 -6.459 1.00 87.00 218 GLY A C 1
ATOM 1671 O O . GLY A 1 218 ? 0.512 18.838 -7.211 1.00 87.00 218 GLY A O 1
ATOM 1672 N N . TRP A 1 219 ? 1.851 17.074 -6.819 1.00 90.69 219 TRP A N 1
ATOM 1673 C CA . TRP A 1 219 ? 1.720 16.464 -8.142 1.00 90.69 219 TRP A CA 1
ATOM 1674 C C . TRP A 1 219 ? 1.043 15.087 -8.050 1.00 90.69 219 TRP A C 1
ATOM 1676 O O . TRP A 1 219 ? 1.392 14.281 -7.190 1.00 90.69 219 TRP A O 1
ATOM 1686 N N . PRO A 1 220 ? 0.058 14.776 -8.914 1.00 86.81 220 PRO A N 1
ATOM 1687 C CA . PRO A 1 220 ? -0.749 13.560 -8.782 1.00 86.81 220 PRO A CA 1
ATOM 1688 C C . PRO A 1 220 ? -0.027 12.271 -9.206 1.00 86.81 220 PRO A C 1
ATOM 1690 O O . PRO A 1 220 ? -0.564 11.186 -8.991 1.00 86.81 220 PRO A O 1
ATOM 1693 N N . VAL A 1 221 ? 1.149 12.372 -9.832 1.00 90.62 221 VAL A N 1
ATOM 1694 C CA . VAL A 1 221 ? 1.923 11.234 -10.355 1.00 90.62 221 VAL A CA 1
ATOM 1695 C C . VAL A 1 221 ? 3.391 11.328 -9.930 1.00 90.62 221 VAL A C 1
ATOM 1697 O O . VAL A 1 221 ? 3.846 12.370 -9.459 1.00 90.62 221 VAL A O 1
ATOM 1700 N N . PHE A 1 222 ? 4.148 10.238 -10.074 1.00 94.44 222 PHE A N 1
ATOM 1701 C CA . PHE A 1 222 ? 5.603 10.291 -9.904 1.00 94.44 222 PHE A CA 1
ATOM 1702 C C . PHE A 1 222 ? 6.225 11.114 -11.032 1.00 94.44 222 PHE A C 1
ATOM 1704 O O . PHE A 1 222 ? 5.809 10.984 -12.180 1.00 94.44 222 PHE A O 1
ATOM 1711 N N . VAL A 1 223 ? 7.217 11.939 -10.701 1.00 96.00 223 VAL A N 1
ATOM 1712 C CA . VAL A 1 223 ? 7.913 12.802 -11.677 1.00 96.00 223 VAL A CA 1
ATOM 1713 C C . VAL A 1 223 ? 9.210 12.176 -12.196 1.00 96.00 223 VAL A C 1
ATOM 1715 O O . VAL A 1 223 ? 9.811 12.672 -13.146 1.00 96.00 223 VAL A O 1
ATOM 1718 N N . SER A 1 224 ? 9.699 11.128 -11.528 1.00 97.50 224 SER A N 1
ATOM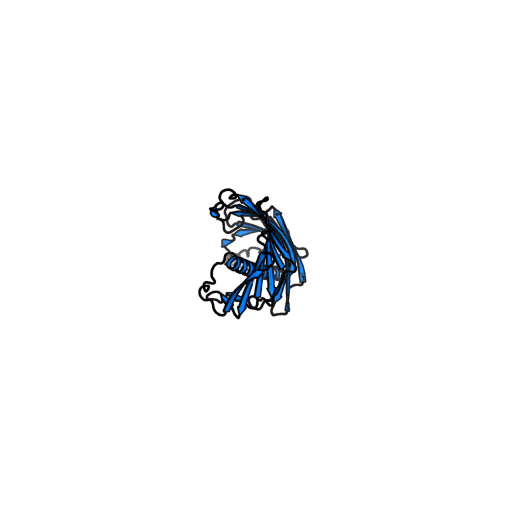 1719 C CA . SER A 1 224 ? 10.850 10.343 -11.965 1.00 97.50 224 SER A CA 1
ATOM 1720 C C . SER A 1 224 ? 10.896 8.979 -11.282 1.00 97.50 224 SER A C 1
ATOM 1722 O O . SER A 1 224 ? 10.161 8.704 -10.328 1.00 97.50 224 SER A O 1
ATOM 1724 N N . GLY A 1 225 ? 11.786 8.128 -11.786 1.00 97.44 225 GLY A N 1
ATOM 1725 C CA . GLY A 1 225 ? 12.055 6.800 -11.251 1.00 97.44 225 GLY A CA 1
ATOM 1726 C C . GLY A 1 225 ? 11.552 5.692 -12.164 1.00 97.44 225 GLY A C 1
ATOM 1727 O O . GLY A 1 225 ? 10.959 5.934 -13.217 1.00 97.44 225 GLY A O 1
ATOM 1728 N N . GLU A 1 226 ? 11.831 4.454 -11.775 1.00 97.62 226 GLU A N 1
ATOM 1729 C CA . GLU A 1 226 ? 11.600 3.304 -12.638 1.00 97.62 226 GLU A CA 1
ATOM 1730 C C . GLU A 1 226 ? 11.200 2.073 -11.827 1.00 97.62 226 GLU A C 1
ATOM 1732 O O . GLU A 1 226 ? 11.842 1.714 -10.836 1.00 97.62 226 GLU A O 1
ATOM 1737 N N . VAL A 1 227 ? 10.133 1.413 -12.275 1.00 96.88 227 VAL A N 1
ATOM 1738 C CA . VAL A 1 227 ? 9.659 0.136 -11.735 1.00 96.88 227 VAL A CA 1
ATOM 1739 C C . VAL A 1 227 ? 9.806 -0.934 -12.797 1.00 96.88 227 VAL A C 1
ATOM 1741 O O . VAL A 1 227 ? 9.382 -0.751 -13.937 1.00 96.88 227 VAL A O 1
ATOM 1744 N N . LYS A 1 228 ? 10.346 -2.082 -12.403 1.00 95.56 228 LYS A N 1
ATOM 1745 C CA . LYS A 1 228 ? 10.412 -3.284 -13.221 1.00 95.56 228 LYS A CA 1
ATOM 1746 C C . LYS A 1 228 ? 9.511 -4.353 -12.627 1.00 95.56 228 LYS A C 1
ATOM 1748 O O . LYS A 1 228 ? 9.693 -4.745 -11.477 1.00 95.56 228 LYS A O 1
ATOM 1753 N N . ARG A 1 229 ? 8.604 -4.885 -13.438 1.00 94.00 229 ARG A N 1
ATOM 1754 C CA . ARG A 1 229 ? 7.783 -6.058 -13.142 1.00 94.00 229 ARG A CA 1
ATOM 1755 C C . ARG A 1 229 ? 8.167 -7.203 -14.072 1.00 94.00 229 ARG A C 1
ATOM 1757 O O . ARG A 1 229 ? 8.308 -7.019 -15.277 1.00 94.00 229 ARG A O 1
ATOM 1764 N N . VAL A 1 230 ? 8.328 -8.391 -13.508 1.00 92.44 230 VAL A N 1
ATOM 1765 C CA . VAL A 1 230 ? 8.610 -9.630 -14.235 1.00 92.44 230 VAL A CA 1
ATOM 1766 C C . VAL A 1 230 ? 7.482 -10.609 -13.962 1.00 92.44 230 VAL A C 1
ATOM 1768 O O . VAL A 1 230 ? 7.166 -10.883 -12.803 1.00 92.44 230 VAL A O 1
ATOM 1771 N N . VAL A 1 231 ? 6.878 -11.129 -15.026 1.00 90.06 231 VAL A N 1
ATOM 1772 C CA . VAL A 1 231 ? 5.847 -12.170 -14.969 1.00 90.06 231 VAL A CA 1
ATOM 1773 C C . VAL A 1 231 ? 6.230 -13.248 -15.972 1.00 90.06 231 VAL A C 1
ATOM 1775 O O . VAL A 1 231 ? 6.255 -12.988 -17.173 1.00 90.06 231 VAL A O 1
ATOM 1778 N N . ASP A 1 232 ? 6.502 -14.462 -15.496 1.00 86.38 232 ASP A N 1
ATOM 1779 C CA . ASP A 1 232 ? 6.981 -15.560 -16.348 1.00 86.38 232 ASP A CA 1
ATOM 1780 C C . ASP A 1 232 ? 8.256 -15.150 -17.125 1.00 86.38 232 ASP A C 1
ATOM 1782 O O . ASP A 1 232 ? 9.261 -14.797 -16.505 1.00 86.38 232 ASP A O 1
ATOM 1786 N N . THR A 1 233 ? 8.223 -15.142 -18.460 1.00 83.94 233 THR A N 1
ATOM 1787 C CA . THR A 1 233 ? 9.327 -14.682 -19.320 1.00 83.94 233 THR A CA 1
ATOM 1788 C C . THR A 1 233 ? 9.228 -13.210 -19.720 1.00 83.94 233 THR A C 1
ATOM 1790 O O . THR A 1 233 ? 10.126 -12.712 -20.396 1.00 83.94 233 THR A O 1
ATOM 1793 N N . HIS A 1 234 ? 8.149 -12.521 -19.344 1.00 86.44 234 HIS A N 1
ATOM 1794 C CA . HIS A 1 234 ? 7.886 -11.149 -19.760 1.00 86.44 234 HIS A CA 1
ATOM 1795 C C . HIS A 1 234 ? 8.441 -10.145 -18.755 1.00 86.44 234 HIS A C 1
ATOM 1797 O O . HIS A 1 234 ? 8.260 -10.284 -17.540 1.00 86.44 234 HIS A O 1
ATOM 1803 N N . THR A 1 235 ? 9.087 -9.104 -19.270 1.00 91.06 235 THR A N 1
ATOM 1804 C CA . THR A 1 235 ? 9.574 -7.967 -18.487 1.00 91.06 235 THR A CA 1
ATOM 1805 C C . THR A 1 235 ? 8.845 -6.702 -18.907 1.00 91.06 235 THR A C 1
ATOM 1807 O O . THR A 1 235 ? 8.839 -6.330 -20.079 1.00 91.06 235 THR A O 1
ATOM 1810 N N . ILE A 1 236 ? 8.273 -6.021 -17.920 1.00 91.62 236 ILE A N 1
ATOM 1811 C CA . ILE A 1 236 ? 7.608 -4.733 -18.071 1.00 91.62 236 ILE A CA 1
ATOM 1812 C C . ILE A 1 236 ? 8.383 -3.717 -17.241 1.00 91.62 236 ILE A C 1
ATOM 1814 O O . ILE A 1 236 ? 8.527 -3.889 -16.031 1.00 91.62 236 ILE A O 1
ATOM 1818 N N . THR A 1 237 ? 8.862 -2.658 -17.877 1.00 94.44 237 THR A N 1
ATOM 1819 C CA . THR A 1 237 ? 9.507 -1.531 -17.204 1.00 94.44 237 THR A CA 1
ATOM 1820 C C . THR A 1 237 ? 8.661 -0.284 -17.398 1.00 94.44 237 THR A C 1
ATOM 1822 O O . THR A 1 237 ? 8.332 0.065 -18.528 1.00 94.44 237 THR A O 1
ATOM 1825 N N . THR A 1 238 ? 8.337 0.396 -16.305 1.00 94.81 238 THR A N 1
ATOM 1826 C CA . THR A 1 238 ? 7.613 1.669 -16.298 1.00 94.81 238 THR A CA 1
ATOM 1827 C C . THR A 1 238 ? 8.560 2.755 -15.809 1.00 94.81 238 THR A C 1
ATOM 1829 O O . THR A 1 238 ? 8.968 2.732 -14.647 1.00 94.81 238 THR A O 1
ATOM 1832 N N . ASN A 1 239 ? 8.907 3.688 -16.692 1.00 96.38 239 ASN A N 1
ATOM 1833 C CA . ASN A 1 239 ? 9.827 4.789 -16.426 1.00 96.38 239 ASN A CA 1
ATOM 1834 C C . ASN A 1 239 ? 9.065 6.123 -16.420 1.00 96.38 239 ASN A C 1
ATOM 1836 O O . ASN A 1 239 ? 8.440 6.486 -17.418 1.00 96.38 239 ASN A O 1
ATOM 1840 N N . TYR A 1 240 ? 9.125 6.829 -15.291 1.00 95.38 240 TYR A N 1
ATOM 1841 C CA . TYR A 1 240 ? 8.404 8.081 -15.022 1.00 95.38 240 TYR A CA 1
ATOM 1842 C C . TYR A 1 240 ? 9.198 9.334 -15.421 1.00 95.38 240 TYR A C 1
ATOM 1844 O O . TYR A 1 240 ? 8.860 10.439 -15.019 1.00 95.38 240 TYR A O 1
ATOM 1852 N N . GLY A 1 241 ? 10.283 9.172 -16.177 1.00 93.44 241 GLY A N 1
ATOM 1853 C CA . GLY A 1 241 ? 11.127 10.270 -16.623 1.00 93.44 241 GLY A CA 1
ATOM 1854 C C . GLY A 1 241 ? 12.165 10.692 -15.586 1.00 93.44 241 GLY A C 1
ATOM 1855 O O . GLY A 1 241 ? 12.611 9.914 -14.738 1.00 93.44 241 GLY A O 1
ATOM 1856 N N . THR A 1 242 ? 12.607 11.942 -15.701 1.00 93.31 242 THR A N 1
ATOM 1857 C CA . THR A 1 242 ? 13.796 12.472 -15.011 1.00 93.31 242 THR A CA 1
ATOM 1858 C C . THR A 1 242 ? 13.507 13.687 -14.127 1.00 93.31 242 THR A C 1
ATOM 1860 O O . THR A 1 242 ? 14.444 14.346 -13.678 1.00 93.31 242 THR A O 1
ATOM 1863 N N . GLY A 1 243 ? 12.234 13.974 -13.836 1.00 90.81 243 GLY A N 1
ATOM 1864 C CA . GLY A 1 243 ? 11.817 15.023 -12.898 1.00 90.81 243 GLY A CA 1
ATOM 1865 C C . GLY A 1 243 ? 10.846 16.055 -13.470 1.00 90.81 243 GLY A C 1
ATOM 1866 O O . GLY A 1 243 ? 10.552 17.036 -12.786 1.00 90.81 243 GLY A O 1
ATOM 1867 N N . ALA A 1 244 ? 10.375 15.872 -14.707 1.00 91.88 244 ALA A N 1
ATOM 1868 C CA . ALA A 1 244 ? 9.378 16.748 -15.309 1.00 91.88 244 ALA A CA 1
ATOM 1869 C C . ALA A 1 244 ? 8.007 16.552 -14.641 1.00 91.88 244 ALA A C 1
ATOM 1871 O O . ALA A 1 244 ? 7.586 15.435 -14.354 1.00 91.88 244 ALA A O 1
ATOM 1872 N N . GLU A 1 245 ? 7.301 17.654 -14.401 1.00 92.62 245 GLU A N 1
ATOM 1873 C CA . GLU A 1 245 ? 5.906 17.646 -13.945 1.00 92.62 245 GLU A CA 1
ATOM 1874 C C . GLU A 1 245 ? 4.982 17.552 -15.161 1.00 92.62 245 GLU A C 1
ATOM 1876 O O . GLU A 1 245 ? 4.250 18.480 -15.507 1.00 92.62 245 GLU A O 1
ATOM 1881 N N . ASP A 1 246 ? 5.070 16.421 -15.852 1.00 91.31 246 ASP A N 1
ATOM 1882 C CA . ASP A 1 246 ? 4.152 16.039 -16.913 1.00 91.31 246 ASP A CA 1
ATOM 1883 C C . ASP A 1 246 ? 3.402 14.750 -16.534 1.00 91.31 246 ASP A C 1
ATOM 1885 O O . ASP A 1 246 ? 3.461 14.267 -15.398 1.00 91.31 246 ASP A O 1
ATOM 1889 N N . PHE A 1 247 ? 2.595 14.258 -17.469 1.00 92.38 247 PHE A N 1
ATOM 1890 C CA . PHE A 1 247 ? 1.811 13.032 -17.318 1.00 92.38 247 PHE A CA 1
ATOM 1891 C C . PHE A 1 247 ? 2.331 11.922 -18.233 1.00 92.38 247 PHE A C 1
ATOM 1893 O O . PHE A 1 247 ? 1.593 10.982 -18.533 1.00 92.38 247 PHE A O 1
ATOM 1900 N N . LEU A 1 248 ? 3.562 12.048 -18.727 1.00 92.25 248 LEU A N 1
ATOM 1901 C CA . LEU A 1 248 ? 4.155 11.113 -19.666 1.00 92.25 248 LEU A CA 1
ATOM 1902 C C . LEU A 1 248 ? 4.895 10.018 -18.905 1.00 92.25 248 LEU A C 1
ATOM 1904 O O . LEU A 1 248 ? 5.645 10.252 -17.962 1.00 92.25 248 LEU A O 1
ATOM 1908 N N . VAL A 1 249 ? 4.677 8.784 -19.334 1.00 93.88 249 VAL A N 1
ATOM 1909 C CA . VAL A 1 249 ? 5.386 7.618 -18.818 1.00 93.88 249 VAL A CA 1
ATOM 1910 C C . VAL A 1 249 ? 5.812 6.751 -19.988 1.00 93.88 249 VAL A C 1
ATOM 1912 O O . VAL A 1 249 ? 5.043 6.530 -20.924 1.00 93.88 249 VAL A O 1
ATOM 1915 N N . THR A 1 250 ? 7.033 6.232 -19.945 1.00 94.06 250 THR A N 1
ATOM 1916 C CA . THR A 1 250 ? 7.495 5.254 -20.933 1.00 94.06 250 THR A CA 1
ATOM 1917 C C . THR A 1 250 ? 7.301 3.855 -20.375 1.00 94.06 250 THR A C 1
ATOM 1919 O O . THR A 1 250 ? 7.918 3.486 -19.375 1.00 94.06 250 THR A O 1
ATOM 1922 N N . ILE A 1 251 ? 6.459 3.057 -21.030 1.00 93.19 251 ILE A N 1
ATOM 1923 C CA . ILE A 1 251 ? 6.293 1.636 -20.719 1.00 93.19 251 ILE A CA 1
ATOM 1924 C C . ILE A 1 251 ? 7.049 0.821 -21.760 1.00 93.19 251 ILE A C 1
ATOM 1926 O O . ILE A 1 251 ? 6.782 0.920 -22.955 1.00 93.19 251 ILE A O 1
ATOM 1930 N N . THR A 1 252 ? 7.981 -0.005 -21.298 1.00 91.94 252 THR A N 1
ATOM 1931 C CA . THR A 1 252 ? 8.728 -0.952 -22.126 1.00 91.94 252 THR A CA 1
ATOM 1932 C C . THR A 1 252 ? 8.277 -2.367 -21.814 1.00 91.94 252 THR A C 1
ATOM 1934 O O . THR A 1 252 ? 8.421 -2.816 -20.680 1.00 91.94 252 THR A O 1
ATOM 1937 N N . VAL A 1 253 ? 7.755 -3.076 -22.812 1.00 90.50 253 VAL A N 1
ATOM 1938 C CA . VAL A 1 253 ? 7.371 -4.489 -22.706 1.00 90.50 253 VAL A CA 1
ATOM 1939 C C . VAL A 1 253 ? 8.296 -5.295 -23.603 1.00 90.50 253 VAL A C 1
ATOM 1941 O O . VAL A 1 253 ? 8.315 -5.087 -24.814 1.00 90.50 253 VAL A O 1
ATOM 1944 N N . ASP A 1 254 ? 9.098 -6.175 -23.006 1.00 89.62 254 ASP A N 1
ATOM 1945 C CA . ASP A 1 254 ? 10.054 -7.043 -23.711 1.00 89.62 254 ASP A CA 1
ATOM 1946 C C . ASP A 1 254 ? 10.942 -6.297 -24.725 1.00 89.62 254 ASP A C 1
ATOM 1948 O O . ASP A 1 254 ? 11.202 -6.759 -25.835 1.00 89.62 254 ASP A O 1
ATOM 1952 N N . GLY A 1 255 ? 11.401 -5.105 -24.335 1.00 86.81 255 GLY A N 1
ATOM 1953 C CA . GLY A 1 255 ? 12.274 -4.250 -25.145 1.00 86.81 255 GLY A CA 1
ATOM 1954 C C . GLY A 1 255 ? 11.552 -3.308 -26.114 1.00 86.81 255 GLY A C 1
ATOM 1955 O O . GLY A 1 255 ? 12.204 -2.448 -26.701 1.00 86.81 255 GLY A O 1
ATOM 1956 N N . VAL A 1 256 ? 10.228 -3.405 -26.257 1.00 88.81 256 VAL A N 1
ATOM 1957 C CA . VAL A 1 256 ? 9.433 -2.474 -27.070 1.00 88.81 256 VAL A CA 1
ATOM 1958 C C . VAL A 1 256 ? 8.879 -1.365 -26.183 1.00 88.81 256 VAL A C 1
ATOM 1960 O O . VAL A 1 256 ? 8.062 -1.626 -25.300 1.00 88.81 256 VAL A O 1
ATOM 1963 N N . ALA A 1 257 ? 9.324 -0.131 -26.416 1.00 91.94 257 ALA A N 1
ATOM 1964 C CA . ALA A 1 257 ? 8.921 1.043 -25.647 1.00 91.94 257 ALA A CA 1
ATOM 1965 C C . ALA A 1 257 ? 7.741 1.783 -26.292 1.00 91.94 257 ALA A C 1
ATOM 1967 O O . ALA A 1 257 ? 7.701 1.978 -27.508 1.00 91.94 257 ALA A O 1
ATOM 1968 N N . LYS A 1 258 ? 6.805 2.239 -25.458 1.00 92.62 258 LYS A N 1
ATOM 1969 C CA . LYS A 1 258 ? 5.697 3.125 -25.822 1.00 92.62 258 LYS A CA 1
ATOM 1970 C C . LYS A 1 258 ? 5.566 4.218 -24.768 1.00 92.62 258 LYS A C 1
ATOM 1972 O O . LYS A 1 258 ? 5.465 3.925 -23.578 1.00 92.62 258 LYS A O 1
ATOM 1977 N N . GLU A 1 259 ? 5.550 5.466 -25.214 1.00 93.69 259 GLU A N 1
ATOM 1978 C CA . GLU A 1 259 ? 5.192 6.597 -24.363 1.00 93.69 259 GLU A CA 1
ATOM 1979 C C . GLU A 1 259 ? 3.668 6.673 -24.229 1.00 93.69 259 GLU A C 1
ATOM 1981 O O . GLU A 1 259 ? 2.926 6.465 -25.195 1.00 93.69 259 GLU A O 1
ATOM 1986 N N . ILE A 1 260 ? 3.199 6.918 -23.012 1.00 91.12 260 ILE A N 1
ATOM 1987 C CA . ILE A 1 260 ? 1.786 6.988 -22.665 1.00 91.12 260 ILE A CA 1
ATOM 1988 C C . ILE A 1 260 ? 1.557 8.268 -21.879 1.00 91.12 260 ILE A C 1
ATOM 1990 O O . ILE A 1 260 ? 2.236 8.519 -20.888 1.00 91.12 260 ILE A O 1
ATOM 1994 N N . ASN A 1 261 ? 0.543 9.029 -22.278 1.00 91.62 261 ASN A N 1
ATOM 1995 C CA . ASN A 1 261 ? 0.005 10.098 -21.456 1.00 91.62 261 ASN A CA 1
ATOM 1996 C C . ASN A 1 261 ? -1.038 9.522 -20.488 1.00 91.62 261 ASN A C 1
ATOM 1998 O O . ASN A 1 261 ? -2.050 8.951 -20.901 1.00 91.62 261 ASN A O 1
ATOM 2002 N N . LEU A 1 262 ? -0.796 9.663 -19.188 1.00 87.69 262 LEU A N 1
ATOM 2003 C CA . LEU A 1 262 ? -1.668 9.154 -18.130 1.00 87.69 262 LEU A CA 1
ATOM 2004 C C . LEU A 1 262 ? -3.050 9.828 -18.115 1.00 87.69 262 LEU A C 1
ATOM 2006 O O . LEU A 1 262 ? -3.989 9.250 -17.569 1.00 87.69 262 LEU A O 1
ATOM 2010 N N . LEU A 1 263 ? -3.201 10.996 -18.747 1.00 86.94 263 LEU A N 1
ATOM 2011 C CA . LEU A 1 263 ? -4.489 11.681 -18.895 1.00 86.94 263 LEU A CA 1
ATOM 2012 C C . LEU A 1 263 ? -5.391 11.071 -19.978 1.00 86.94 263 LEU A C 1
ATOM 2014 O O . LEU A 1 263 ? -6.601 11.292 -19.951 1.00 86.94 263 LEU A O 1
ATOM 2018 N N . ASP A 1 264 ? -4.834 10.293 -20.908 1.00 82.44 264 ASP A N 1
ATOM 2019 C CA . ASP A 1 264 ? -5.591 9.726 -22.031 1.00 82.44 264 ASP A CA 1
ATOM 2020 C C . ASP A 1 264 ? -6.337 8.431 -21.662 1.00 82.44 264 ASP A C 1
ATOM 2022 O O . ASP A 1 264 ? -7.119 7.909 -22.462 1.00 82.44 264 ASP A O 1
ATOM 2026 N N . ARG A 1 265 ? -6.151 7.912 -20.438 1.00 56.50 265 ARG A N 1
ATOM 2027 C CA . ARG A 1 265 ? -6.936 6.780 -19.924 1.00 56.50 265 ARG A CA 1
ATOM 2028 C C . ARG A 1 265 ? -8.366 7.237 -19.604 1.00 56.50 265 ARG A C 1
ATOM 2030 O O . ARG A 1 265 ? -8.613 7.824 -18.552 1.00 56.50 265 ARG A O 1
ATOM 2037 N N . LYS A 1 266 ? -9.302 6.953 -20.513 1.00 38.00 266 LYS A N 1
ATOM 2038 C CA . LYS A 1 266 ? -10.752 6.974 -20.258 1.00 38.00 266 LYS A CA 1
ATOM 2039 C C . LYS A 1 266 ? -11.264 5.606 -19.837 1.00 38.00 266 LYS A C 1
ATOM 2041 O O . LYS A 1 266 ? -10.788 4.608 -20.420 1.00 38.00 266 LYS A O 1
#

Mean predicted aligned error: 9.49 Å

Nearest PDB structures (foldseek):
  6kyl-assembly2_D  TM=3.617E-01  e=3.648E+00  Saccharomyces cerevisiae S288C

Radius of gyration: 25.85 Å; Cα contacts (8 Å, |Δi|>4): 540; chains: 1; bounding box: 42×42×123 Å

Foldseek 3Di:
DDDDDDDDDDDDDPPPPPPPPPPDPPPCDPVNVVLVVQVVVLVVVVVVVVVVLVCQVVVVDPDQAVPWDFDWDWDWDQDPVRKIKIKIATDQIAHDPVSQWGKGFIWIWIADPVQRKIKIATGQIDIPQKGWGWIWMWGQDPVQRKIKIWTGQTKIADPVRFMKTKTKIKMWGWPDCNVPVVCLQATKIWMWMWMWIATSVRWIKIKTWPFTFIDGPNAPGTQFTKMWMDTDPKIWMWTNDDRDRAQWIWIAIPNDIDIDRPVPDD

Solvent-accessible surface area (backbone atoms only — not comparable to full-atom values): 14441 Å² total; per-residue (Å²): 130,91,83,83,90,83,90,80,88,81,78,80,82,78,81,74,81,71,74,75,74,74,80,68,80,91,78,70,50,72,70,54,52,50,55,50,52,54,48,52,54,51,51,54,51,53,48,53,49,49,55,51,52,50,39,63,69,73,59,55,70,89,64,76,54,69,64,45,45,70,40,79,47,77,49,77,44,78,45,98,88,68,32,38,39,38,39,36,41,28,48,65,24,27,40,33,90,79,45,82,42,33,32,32,33,26,46,37,38,41,35,33,75,93,66,43,31,38,40,37,40,53,49,79,18,25,53,70,73,24,36,46,47,36,42,38,38,37,37,52,40,82,90,74,40,28,40,41,37,35,34,43,75,22,34,40,36,41,87,87,69,45,45,33,38,42,33,36,43,34,38,39,31,58,78,36,38,78,94,40,78,87,46,64,68,62,25,28,32,40,34,41,43,42,34,38,35,28,42,70,84,72,46,52,34,41,33,35,45,82,34,58,31,33,37,40,64,79,44,100,56,54,20,16,25,27,39,39,37,38,45,83,92,45,42,38,35,44,33,27,58,88,58,56,95,66,54,58,32,39,41,26,52,76,84,49,72,45,79,42,56,66,80,74,73,126

pLDDT: mean 84.92, std 18.94, range [29.38, 98.38]